Protein AF-A0A7K3TG33-F1 (afdb_monomer_lite)

Organism: NCBI:txid1798157

Secondary structure (DSSP, 8-state):
-----PPP---TTS-SHHHHT-HHHHHHHHHHHHHHHHHGGGTTS--HHHHHHHHHHHHHHHHHHHS----EEEE-TT-HHHHHHHHHHHHHSPTT----SS---TTSPEEEE---HHHHHHHHHHHT-----GGGTTHHHHHHHHHHHHHHHHHHHHHHHHHTT--HHHHHHHHH-TTHHHHHHHHHH-----

Foldseek 3Di:
DDDDDDDDDDPPPVDDVVVLLFLQNLLVVQLVLLLCQLQPPCSVQFDPLQSLLSSLLSLQQLLLLLPQALEEEEEDPLASSLVSSQVLSQLLHPPPHDRDRDDDDVPHQYHYRDGDPSNSVSSVVVVVDPDDDPSVVCSVVSSVSSNVSCVVCNVQLVVQCVVVVHDSSCSSLVSSDDCSNVSSVCSVPPPPDD

Radius of gyration: 19.29 Å; chains: 1; bounding box: 36×46×74 Å

Structure (mmCIF, N/CA/C/O backbone):
data_AF-A0A7K3TG33-F1
#
_entry.id   AF-A0A7K3TG33-F1
#
loop_
_atom_site.group_PDB
_atom_site.id
_atom_site.type_symbol
_atom_site.label_atom_id
_atom_site.label_alt_id
_atom_site.label_comp_id
_atom_site.label_asym_id
_atom_site.label_entity_id
_atom_site.label_seq_id
_atom_site.pdbx_PDB_ins_code
_atom_site.Cartn_x
_atom_site.Cartn_y
_atom_site.Cartn_z
_atom_site.occupancy
_atom_site.B_iso_or_equiv
_atom_site.auth_seq_id
_atom_site.auth_comp_id
_atom_site.auth_asym_id
_atom_site.auth_atom_id
_atom_site.pdbx_PDB_model_num
ATOM 1 N N . MET A 1 1 ? -21.632 -27.215 -51.749 1.00 40.38 1 MET A N 1
ATOM 2 C CA . MET A 1 1 ? -20.270 -27.478 -51.242 1.00 40.38 1 MET A CA 1
ATOM 3 C C . MET A 1 1 ? -19.817 -26.236 -50.497 1.00 40.38 1 MET A C 1
ATOM 5 O O . MET A 1 1 ? -19.367 -25.287 -51.120 1.00 40.38 1 MET A O 1
ATOM 9 N N . THR A 1 2 ? -20.065 -26.186 -49.193 1.00 39.91 2 THR A N 1
ATOM 10 C CA . THR A 1 2 ? -19.795 -25.016 -48.347 1.00 39.91 2 THR A CA 1
ATOM 11 C C . THR A 1 2 ? -18.621 -25.367 -47.444 1.00 39.91 2 THR A C 1
ATOM 13 O O . THR A 1 2 ? -18.758 -26.189 -46.544 1.00 39.91 2 THR A O 1
ATOM 16 N N . ASN A 1 3 ? -17.456 -24.791 -47.742 1.00 36.97 3 ASN A N 1
ATOM 17 C CA . ASN A 1 3 ? -16.253 -24.898 -46.921 1.00 36.97 3 ASN A CA 1
ATOM 18 C C . ASN A 1 3 ? -16.489 -24.158 -45.599 1.00 36.97 3 ASN A C 1
ATOM 20 O O . ASN A 1 3 ? -16.622 -22.935 -45.586 1.00 36.97 3 ASN A O 1
ATOM 24 N N . THR A 1 4 ? -16.550 -24.898 -44.495 1.00 42.06 4 THR A N 1
ATOM 25 C CA . THR A 1 4 ? -16.578 -24.340 -43.142 1.00 42.06 4 THR A CA 1
ATOM 26 C C . THR A 1 4 ? -15.142 -24.084 -42.699 1.00 42.06 4 THR A C 1
ATOM 28 O O . THR A 1 4 ? -14.433 -24.993 -42.276 1.00 42.06 4 THR A O 1
ATOM 31 N N . THR A 1 5 ? -14.688 -22.842 -42.830 1.00 50.84 5 THR A N 1
ATOM 32 C CA . THR A 1 5 ? -13.415 -22.384 -42.269 1.00 50.84 5 THR A CA 1
ATOM 33 C C . THR A 1 5 ? -13.556 -22.318 -40.746 1.00 50.84 5 THR A C 1
ATOM 35 O O . THR A 1 5 ? -14.307 -21.492 -40.229 1.00 50.84 5 THR A O 1
ATOM 38 N N . LEU A 1 6 ? -12.868 -23.205 -40.019 1.00 50.62 6 LEU A N 1
ATOM 39 C CA . LEU A 1 6 ? -12.714 -23.089 -38.565 1.00 50.62 6 LEU A CA 1
ATOM 40 C C . LEU A 1 6 ? -11.972 -21.778 -38.231 1.00 50.62 6 LEU A C 1
ATOM 42 O O . LEU A 1 6 ? -10.980 -21.470 -38.898 1.00 50.62 6 LEU A O 1
ATOM 46 N N . PRO A 1 7 ? -12.384 -21.020 -37.198 1.00 44.97 7 PRO A N 1
ATOM 47 C CA . PRO A 1 7 ? -11.587 -19.907 -36.705 1.00 44.97 7 PRO A CA 1
ATOM 48 C C . PRO A 1 7 ? -10.302 -20.424 -36.029 1.00 44.97 7 PRO A C 1
ATOM 50 O O . PRO A 1 7 ? -10.318 -21.491 -35.409 1.00 44.97 7 PRO A O 1
ATOM 53 N N . PRO A 1 8 ? -9.181 -19.689 -36.140 1.00 46.97 8 PRO A N 1
ATOM 54 C CA . PRO A 1 8 ? -7.899 -20.122 -35.607 1.00 46.97 8 PRO A CA 1
ATOM 55 C C . PRO A 1 8 ? -7.895 -20.121 -34.075 1.00 46.97 8 PRO A C 1
ATOM 57 O O . PRO A 1 8 ? -8.433 -19.220 -33.429 1.00 46.97 8 PRO A O 1
ATOM 60 N N . ASN A 1 9 ? -7.247 -21.153 -33.530 1.00 45.88 9 ASN A N 1
ATOM 61 C CA . ASN A 1 9 ? -6.981 -21.389 -32.116 1.00 45.88 9 ASN A CA 1
ATOM 62 C C . ASN A 1 9 ? -6.626 -20.105 -31.353 1.00 45.88 9 ASN A C 1
ATOM 64 O O . ASN A 1 9 ? -5.631 -19.436 -31.638 1.00 45.88 9 ASN A O 1
ATOM 68 N N . ARG A 1 10 ? -7.433 -19.805 -30.334 1.00 43.00 10 ARG A N 1
ATOM 69 C CA . ARG A 1 10 ? -7.122 -18.821 -29.298 1.00 43.00 10 ARG A CA 1
ATOM 70 C C . ARG A 1 10 ? -5.971 -19.391 -28.453 1.00 43.00 10 ARG A C 1
ATOM 72 O O . ARG A 1 10 ? -6.059 -20.554 -28.065 1.00 43.00 10 ARG A O 1
ATOM 79 N N . PRO A 1 11 ? -4.901 -18.636 -28.155 1.00 44.50 11 PRO A N 1
ATOM 80 C CA . PRO A 1 11 ? -3.846 -19.124 -27.275 1.00 44.50 11 PRO A CA 1
ATOM 81 C C . PRO A 1 11 ? -4.367 -19.172 -25.830 1.00 44.50 11 PRO A C 1
ATOM 83 O O . PRO A 1 11 ? -4.317 -18.190 -25.091 1.00 44.50 11 PRO A O 1
ATOM 86 N N . GLU A 1 12 ? -4.905 -20.322 -25.431 1.00 43.91 12 GLU A N 1
ATOM 87 C CA . GLU A 1 12 ? -5.214 -20.668 -24.043 1.00 43.91 12 GLU A CA 1
ATOM 88 C C . GLU A 1 12 ? -3.905 -21.060 -23.344 1.00 43.91 12 GLU A C 1
ATOM 90 O O . GLU A 1 12 ? -3.471 -22.207 -23.390 1.00 43.91 12 GLU A O 1
ATOM 95 N N . GLY A 1 13 ? -3.207 -20.075 -22.774 1.00 40.38 13 GLY A N 1
ATOM 96 C CA . GLY A 1 13 ? -1.929 -20.327 -22.095 1.00 40.38 13 GLY A CA 1
ATOM 97 C C . GLY A 1 13 ? -1.251 -19.120 -21.445 1.00 40.38 13 GLY A C 1
ATOM 98 O O . GLY A 1 13 ? -0.409 -19.306 -20.576 1.00 40.38 13 GLY A O 1
ATOM 99 N N . ALA A 1 14 ? -1.659 -17.882 -21.756 1.00 47.28 14 ALA A N 1
ATOM 100 C CA . ALA A 1 14 ? -1.265 -16.681 -20.992 1.00 47.28 14 ALA A CA 1
ATOM 101 C C . ALA A 1 14 ? -2.047 -16.556 -19.655 1.00 47.28 14 ALA A C 1
ATOM 103 O O . ALA A 1 14 ? -2.415 -15.477 -19.197 1.00 47.28 14 ALA A O 1
ATOM 104 N N . SER A 1 15 ? -2.424 -17.697 -19.080 1.00 57.06 15 SER A N 1
ATOM 105 C CA . SER A 1 15 ? -3.619 -17.893 -18.264 1.00 57.06 15 SER A CA 1
ATOM 106 C C . SER A 1 15 ? -3.284 -18.031 -16.777 1.00 57.06 15 SER A C 1
ATOM 108 O O . SER A 1 15 ? -2.501 -18.890 -16.384 1.00 57.06 15 SER A O 1
ATOM 110 N N . THR A 1 16 ? -3.923 -17.226 -15.926 1.00 49.00 16 THR A N 1
ATOM 111 C CA . THR A 1 16 ? -3.879 -17.224 -14.440 1.00 49.00 16 THR A CA 1
ATOM 112 C C . THR A 1 16 ? -2.562 -16.836 -13.755 1.00 49.00 16 THR A C 1
ATOM 114 O O . THR A 1 16 ? -2.605 -16.014 -12.840 1.00 49.00 16 THR A O 1
ATOM 117 N N . LEU A 1 17 ? -1.402 -17.337 -14.190 1.00 51.09 17 LEU A N 1
ATOM 118 C CA . LEU A 1 17 ? -0.103 -17.022 -13.569 1.00 51.09 17 LEU A CA 1
ATOM 119 C C . LEU A 1 17 ? 0.333 -15.564 -13.800 1.00 51.09 17 LEU A C 1
ATOM 121 O O . LEU A 1 17 ? 0.780 -14.912 -12.855 1.00 51.09 17 LEU A O 1
ATOM 125 N N . ASP A 1 18 ? 0.106 -15.026 -15.002 1.00 62.09 18 ASP A N 1
ATOM 126 C CA . ASP A 1 18 ? 0.369 -13.611 -15.316 1.00 62.09 18 ASP A CA 1
ATOM 127 C C . ASP A 1 18 ? -0.569 -12.666 -14.556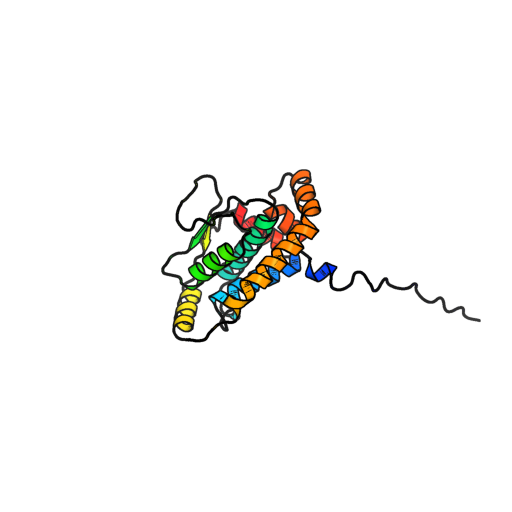 1.00 62.09 18 ASP A C 1
ATOM 129 O O . ASP A 1 18 ? -0.149 -11.625 -14.052 1.00 62.09 18 ASP A O 1
ATOM 133 N N . TYR A 1 19 ? -1.840 -13.051 -14.386 1.00 68.62 19 TYR A N 1
ATOM 134 C CA . TYR A 1 19 ? -2.803 -12.253 -13.624 1.00 68.62 19 TYR A CA 1
ATOM 135 C C . TYR A 1 19 ? -2.455 -12.212 -12.136 1.00 68.62 19 TYR A C 1
ATOM 137 O O . TYR A 1 19 ? -2.509 -11.159 -11.499 1.00 68.62 19 TYR A O 1
ATOM 145 N N . ALA A 1 20 ? -2.063 -13.355 -11.580 1.00 74.06 20 ALA A N 1
ATOM 146 C CA . ALA A 1 20 ? -1.777 -13.472 -10.164 1.00 74.06 20 ALA A CA 1
ATOM 147 C C . ALA A 1 20 ? -0.497 -12.708 -9.755 1.00 74.06 20 ALA A C 1
ATOM 149 O O . ALA A 1 20 ? -0.325 -12.432 -8.566 1.00 74.06 20 ALA A O 1
ATOM 150 N N . ASN A 1 21 ? 0.390 -12.386 -10.704 1.00 83.38 21 ASN A N 1
ATOM 151 C CA . ASN A 1 21 ? 1.563 -11.520 -10.520 1.00 83.38 21 ASN A CA 1
ATOM 152 C C . ASN A 1 21 ? 1.347 -10.107 -11.091 1.00 83.38 21 ASN A C 1
ATOM 154 O O . ASN A 1 21 ? 2.297 -9.331 -11.214 1.00 83.38 21 ASN A O 1
ATOM 158 N N . SER A 1 22 ? 0.115 -9.764 -11.476 1.00 90.81 22 SER A N 1
ATOM 159 C CA . SER A 1 22 ? -0.183 -8.415 -11.938 1.00 90.81 22 SER A CA 1
ATOM 160 C C . SER A 1 22 ? -0.142 -7.438 -10.754 1.00 90.81 22 SER A C 1
ATOM 162 O O . SER A 1 22 ? -0.702 -7.739 -9.689 1.00 90.81 22 SER A O 1
ATOM 164 N N . PRO A 1 23 ? 0.448 -6.238 -10.923 1.00 93.06 23 PRO A N 1
ATOM 165 C CA . PRO A 1 23 ? 0.437 -5.215 -9.881 1.00 93.06 23 PRO A CA 1
ATOM 166 C C . PRO A 1 23 ? -0.985 -4.889 -9.404 1.00 93.06 23 PRO A C 1
ATOM 168 O O . PRO A 1 23 ? -1.212 -4.742 -8.209 1.00 93.06 23 PRO A O 1
ATOM 171 N N . ALA A 1 24 ? -1.961 -4.854 -10.319 1.00 93.12 24 ALA A N 1
ATOM 172 C CA . ALA A 1 24 ? -3.364 -4.592 -10.005 1.00 93.12 24 ALA A CA 1
ATOM 173 C C . ALA A 1 24 ? -3.939 -5.583 -8.982 1.00 93.12 24 ALA A C 1
ATOM 175 O O . ALA A 1 24 ? -4.508 -5.167 -7.973 1.00 93.12 24 ALA A O 1
ATOM 176 N N . TYR A 1 25 ? -3.762 -6.885 -9.225 1.00 93.19 25 TYR A N 1
ATOM 177 C CA . TYR A 1 25 ? -4.261 -7.932 -8.339 1.00 93.19 25 TYR A CA 1
ATOM 178 C C . TYR A 1 25 ? -3.592 -7.872 -6.965 1.00 93.19 25 TYR A C 1
ATOM 180 O O . TYR A 1 25 ? -4.274 -7.872 -5.938 1.00 93.19 25 TYR A O 1
ATOM 188 N N . VAL A 1 26 ? -2.259 -7.789 -6.939 1.00 94.25 26 VAL A N 1
ATOM 189 C CA . VAL A 1 26 ? -1.492 -7.818 -5.689 1.00 94.25 26 VAL A CA 1
ATOM 190 C C . VAL A 1 26 ? -1.793 -6.594 -4.831 1.00 94.25 26 VAL A C 1
ATOM 192 O O . VAL A 1 26 ? -2.045 -6.749 -3.641 1.00 94.25 26 VAL A O 1
ATOM 195 N N . LEU A 1 27 ? -1.873 -5.400 -5.423 1.00 94.94 27 LEU A N 1
ATOM 196 C CA . LEU A 1 27 ? -2.239 -4.181 -4.700 1.00 94.94 27 LEU A CA 1
ATOM 197 C C . LEU A 1 27 ? -3.648 -4.266 -4.093 1.00 94.94 27 LEU A C 1
ATOM 199 O O . LEU A 1 27 ? -3.850 -3.891 -2.936 1.00 94.94 27 LEU A O 1
ATOM 203 N N . SER A 1 28 ? -4.625 -4.794 -4.839 1.00 93.44 28 SER A N 1
ATOM 204 C CA . SER A 1 28 ? -5.991 -4.984 -4.336 1.00 93.44 28 SER A CA 1
ATOM 205 C C . SER A 1 28 ? -6.056 -6.016 -3.211 1.00 93.44 28 SER A C 1
ATOM 207 O O . SER A 1 28 ? -6.755 -5.797 -2.220 1.00 93.44 28 SER A O 1
ATOM 209 N N . MET A 1 29 ? -5.311 -7.117 -3.339 1.00 93.19 29 MET A N 1
ATOM 210 C CA . MET A 1 29 ? -5.192 -8.138 -2.299 1.00 93.19 29 MET A CA 1
ATOM 211 C C . MET A 1 29 ? -4.575 -7.553 -1.025 1.00 93.19 29 MET A C 1
ATOM 213 O O . MET A 1 29 ? -5.153 -7.699 0.050 1.00 93.19 29 MET A O 1
ATOM 217 N N . THR A 1 30 ? -3.470 -6.812 -1.142 1.00 93.31 30 THR A N 1
ATOM 218 C CA . THR A 1 30 ? -2.800 -6.178 -0.001 1.00 93.31 30 THR A CA 1
ATOM 219 C C . THR A 1 30 ? -3.689 -5.142 0.685 1.00 93.31 30 THR A C 1
ATOM 221 O O . THR A 1 30 ? -3.804 -5.158 1.908 1.00 93.31 30 THR A O 1
ATOM 224 N N . GLY A 1 31 ? -4.373 -4.275 -0.069 1.00 91.44 31 GLY A N 1
ATOM 225 C CA . GLY A 1 31 ? -5.289 -3.287 0.510 1.00 91.44 31 GLY A CA 1
ATOM 226 C C . GLY A 1 31 ? -6.445 -3.938 1.277 1.00 91.44 31 GLY A C 1
ATOM 227 O O . GLY A 1 31 ? -6.758 -3.526 2.393 1.00 91.44 31 GLY A O 1
ATOM 228 N N . ARG A 1 32 ? -7.041 -5.004 0.723 1.00 89.94 32 ARG A N 1
ATOM 229 C CA . ARG A 1 32 ? -8.099 -5.764 1.408 1.00 89.94 32 ARG A CA 1
ATOM 230 C C . ARG A 1 32 ? -7.577 -6.465 2.661 1.00 89.94 32 ARG A C 1
ATOM 232 O O . ARG A 1 32 ? -8.263 -6.430 3.676 1.00 89.94 32 ARG A O 1
ATOM 239 N N . TYR A 1 33 ? -6.383 -7.049 2.598 1.00 89.38 33 TYR A N 1
ATOM 240 C CA . TYR A 1 33 ? -5.734 -7.677 3.746 1.00 89.38 33 TYR A CA 1
ATOM 241 C C . TYR A 1 33 ? -5.538 -6.684 4.902 1.00 89.38 33 TYR A C 1
ATOM 243 O O . TYR A 1 33 ? -5.892 -6.999 6.034 1.00 89.38 33 TYR A O 1
ATOM 251 N N . LEU A 1 34 ? -5.059 -5.465 4.624 1.00 88.81 34 LEU A N 1
ATOM 252 C CA . LEU A 1 34 ? -4.891 -4.422 5.646 1.00 88.81 34 LEU A CA 1
ATOM 253 C C . LEU A 1 34 ? -6.224 -4.042 6.312 1.00 88.81 34 LEU A C 1
ATOM 255 O O . LEU A 1 34 ? -6.290 -3.942 7.536 1.00 88.81 34 LEU A O 1
ATOM 259 N N . LEU A 1 35 ? -7.290 -3.873 5.523 1.00 88.12 35 LEU A N 1
ATOM 260 C CA . LEU A 1 35 ? -8.623 -3.548 6.043 1.00 88.12 35 LEU A CA 1
ATOM 261 C C . LEU A 1 35 ? -9.231 -4.696 6.849 1.00 88.12 35 LEU A C 1
ATOM 263 O O . LEU A 1 35 ? -9.807 -4.467 7.905 1.00 88.12 35 LEU A O 1
ATOM 267 N N . GLU A 1 36 ? -9.107 -5.931 6.372 1.00 86.31 36 GLU A N 1
ATOM 268 C CA . GLU A 1 36 ? -9.612 -7.113 7.071 1.00 86.31 36 GLU A CA 1
ATOM 269 C C . GLU A 1 36 ? -8.858 -7.365 8.376 1.00 86.31 36 GLU A C 1
ATOM 271 O O . GLU A 1 36 ? -9.459 -7.750 9.372 1.00 86.31 36 GLU A O 1
ATOM 276 N N . ALA A 1 37 ? -7.560 -7.084 8.411 1.00 82.75 37 ALA A N 1
ATOM 277 C CA . ALA A 1 37 ? -6.780 -7.208 9.628 1.00 82.75 37 ALA A CA 1
ATOM 278 C C . ALA A 1 37 ? -7.117 -6.131 10.673 1.00 82.75 37 ALA A C 1
ATOM 280 O O . ALA A 1 37 ? -7.072 -6.420 11.866 1.00 82.75 37 ALA A O 1
ATOM 281 N N . ALA A 1 38 ? -7.445 -4.913 10.230 1.00 81.31 38 ALA A N 1
ATOM 282 C CA . ALA A 1 38 ? -7.771 -3.790 11.109 1.00 81.31 38 ALA A CA 1
ATOM 283 C C . ALA A 1 38 ? -9.242 -3.762 11.553 1.00 81.31 38 ALA A C 1
ATOM 285 O O . ALA A 1 38 ? -9.517 -3.412 12.695 1.00 81.31 38 ALA A O 1
ATOM 286 N N . TYR A 1 39 ? -10.175 -4.143 10.673 1.00 78.00 39 TYR A N 1
ATOM 287 C CA . TYR A 1 39 ? -11.621 -4.033 10.911 1.00 78.00 39 TYR A CA 1
ATOM 288 C C . TYR A 1 39 ? -12.364 -5.375 10.973 1.00 78.00 39 TYR A C 1
ATOM 290 O O . TYR A 1 39 ? -13.548 -5.420 11.319 1.00 78.00 39 TYR A O 1
ATOM 298 N N . GLY A 1 40 ? -11.701 -6.482 10.629 1.00 77.94 40 GLY A N 1
ATOM 299 C CA . GLY A 1 40 ? -12.279 -7.823 10.670 1.00 77.94 40 GLY A CA 1
ATOM 300 C C . GLY A 1 40 ? -13.598 -7.927 9.886 1.00 77.94 40 GLY A C 1
ATOM 301 O O . GLY A 1 40 ? -13.663 -7.508 8.722 1.00 77.94 40 GLY A O 1
ATOM 302 N N . PRO A 1 41 ? -14.672 -8.464 10.498 1.00 72.69 41 PRO A N 1
ATOM 303 C CA . PRO A 1 41 ? -15.964 -8.632 9.832 1.00 72.69 41 PRO A CA 1
ATOM 304 C C . PRO A 1 41 ? -16.640 -7.296 9.482 1.00 72.69 41 PRO A C 1
ATOM 306 O O . PRO A 1 41 ? -17.493 -7.257 8.596 1.00 72.69 41 PRO A O 1
ATOM 309 N N . TYR A 1 42 ? -16.235 -6.191 10.114 1.00 72.19 42 TYR A N 1
ATOM 310 C CA . TYR A 1 42 ? -16.818 -4.865 9.903 1.00 72.19 42 TYR A CA 1
ATOM 311 C C . TYR A 1 42 ? -16.157 -4.075 8.770 1.00 72.19 42 TYR A C 1
ATOM 313 O O . TYR A 1 42 ? -16.484 -2.910 8.559 1.00 72.19 42 TYR A O 1
ATOM 321 N N . ARG A 1 43 ? -15.276 -4.699 7.978 1.00 74.81 43 ARG A N 1
ATOM 322 C CA . ARG A 1 43 ? -14.589 -4.046 6.849 1.00 74.81 43 ARG A CA 1
ATOM 323 C C . ARG A 1 43 ? -15.513 -3.396 5.811 1.00 74.81 43 ARG A C 1
ATOM 325 O O . ARG A 1 43 ? -15.038 -2.606 5.015 1.00 74.81 43 ARG A O 1
ATOM 332 N N . LEU A 1 44 ? -16.797 -3.763 5.756 1.00 76.44 44 LEU A N 1
ATOM 333 C CA . LEU A 1 44 ? -17.777 -3.173 4.829 1.00 76.44 44 LEU A CA 1
ATOM 334 C C . LEU A 1 44 ? -18.392 -1.866 5.350 1.00 76.44 44 LEU A C 1
ATOM 336 O O . LEU A 1 44 ? -19.069 -1.175 4.596 1.00 76.44 44 LEU A O 1
ATOM 340 N N . ALA A 1 45 ? -18.185 -1.547 6.629 1.00 76.00 45 ALA A N 1
ATOM 341 C CA . ALA A 1 45 ? -18.682 -0.333 7.269 1.00 76.00 45 ALA A CA 1
ATOM 342 C C . ALA A 1 45 ? -17.638 0.796 7.300 1.00 76.00 45 ALA A C 1
ATOM 344 O O . ALA A 1 45 ? -17.934 1.878 7.803 1.00 76.00 45 ALA A O 1
ATOM 345 N N . VAL A 1 46 ? -16.431 0.547 6.780 1.00 81.38 46 VAL A N 1
ATOM 346 C CA . VAL A 1 46 ? -15.336 1.521 6.797 1.00 81.38 46 VAL A CA 1
ATOM 347 C C . VAL A 1 46 ? -15.599 2.664 5.826 1.00 81.38 46 VAL A C 1
ATOM 349 O O . VAL A 1 46 ? -16.171 2.487 4.747 1.00 81.38 46 VAL A O 1
ATOM 352 N N . SER A 1 47 ? -15.155 3.858 6.198 1.00 83.38 47 SER A N 1
ATOM 353 C CA . SER A 1 47 ? -15.238 5.023 5.330 1.00 83.38 47 SER A CA 1
ATOM 354 C C . SER A 1 47 ? -14.333 4.888 4.098 1.00 83.38 47 SER A C 1
ATOM 356 O O . SER A 1 47 ? -13.273 4.255 4.123 1.00 83.38 47 SER A O 1
ATOM 358 N N . ARG A 1 48 ? -14.694 5.587 3.011 1.00 83.81 48 ARG A N 1
ATOM 359 C CA . ARG A 1 48 ? -13.824 5.720 1.825 1.00 83.81 48 ARG A CA 1
ATOM 360 C C . ARG A 1 48 ? -12.440 6.274 2.162 1.00 83.81 48 ARG A C 1
ATOM 362 O O . ARG A 1 48 ? -11.483 5.974 1.457 1.00 83.81 48 ARG A O 1
ATOM 369 N N . HIS A 1 49 ? -12.335 7.083 3.215 1.00 82.31 49 HIS A N 1
ATOM 370 C CA . HIS A 1 49 ? -11.066 7.643 3.660 1.00 82.31 49 HIS A CA 1
ATOM 371 C C . HIS A 1 49 ? -10.100 6.543 4.129 1.00 82.31 49 HIS A C 1
ATOM 373 O O . HIS A 1 49 ? -8.939 6.502 3.715 1.00 82.31 49 HIS A O 1
ATOM 379 N N . ILE A 1 50 ? -10.597 5.596 4.924 1.00 82.88 50 ILE A N 1
ATOM 380 C CA . ILE A 1 50 ? -9.827 4.439 5.382 1.00 82.88 50 ILE A CA 1
ATOM 381 C C . ILE A 1 50 ? -9.514 3.477 4.232 1.00 82.88 50 ILE A C 1
ATOM 383 O O . ILE A 1 50 ? -8.390 2.978 4.146 1.00 82.88 50 ILE A O 1
ATOM 387 N N . GLU A 1 51 ? -10.450 3.265 3.301 1.00 87.62 51 GLU A N 1
ATOM 388 C CA . GLU A 1 51 ? -10.173 2.472 2.097 1.00 87.62 51 GLU A CA 1
ATOM 389 C C . GLU A 1 51 ? -9.033 3.070 1.267 1.00 87.62 51 GLU A C 1
ATOM 391 O O . GLU A 1 51 ? -8.110 2.355 0.869 1.00 87.62 51 GLU A O 1
ATOM 396 N N . ASP A 1 52 ? -9.069 4.382 1.022 1.00 87.12 52 ASP A N 1
ATOM 397 C CA . ASP A 1 52 ? -8.024 5.086 0.281 1.00 87.12 52 ASP A CA 1
ATOM 398 C C . ASP A 1 52 ? -6.686 5.039 1.029 1.00 87.12 52 ASP A C 1
ATOM 400 O O . ASP A 1 52 ? -5.642 4.846 0.405 1.00 87.12 52 ASP A O 1
ATOM 404 N N . THR A 1 53 ? -6.707 5.102 2.361 1.00 85.44 53 THR A N 1
ATOM 405 C CA . THR A 1 53 ? -5.504 4.969 3.193 1.00 85.44 53 THR A CA 1
ATOM 406 C C . THR A 1 53 ? -4.897 3.567 3.118 1.00 85.44 53 THR A C 1
ATOM 408 O O . THR A 1 53 ? -3.686 3.426 2.946 1.00 85.44 53 THR A O 1
ATOM 411 N N . ALA A 1 54 ? -5.715 2.513 3.164 1.00 89.38 54 ALA A N 1
ATOM 412 C CA . ALA A 1 54 ? -5.240 1.142 2.987 1.00 89.38 54 ALA A CA 1
ATOM 413 C C . ALA A 1 54 ? -4.688 0.901 1.571 1.00 89.38 54 ALA A C 1
ATOM 415 O O . ALA A 1 54 ? -3.673 0.223 1.404 1.00 89.38 54 ALA A O 1
ATOM 416 N N . ARG A 1 55 ? -5.308 1.494 0.541 1.00 92.25 55 ARG A N 1
ATOM 417 C CA . ARG A 1 55 ? -4.791 1.467 -0.838 1.00 92.25 55 ARG A CA 1
ATOM 418 C C . ARG A 1 55 ? -3.456 2.212 -0.949 1.00 92.25 55 ARG A C 1
ATOM 420 O O . ARG A 1 55 ? -2.530 1.698 -1.570 1.00 92.25 55 ARG A O 1
ATOM 427 N N . LEU A 1 56 ? -3.323 3.382 -0.324 1.00 89.69 56 LEU A N 1
ATOM 428 C CA . LEU A 1 56 ? -2.063 4.130 -0.256 1.00 89.69 56 LEU A CA 1
ATOM 429 C C . LEU A 1 56 ? -0.960 3.316 0.429 1.00 89.69 56 LEU A C 1
ATOM 431 O O . LEU A 1 56 ? 0.150 3.225 -0.093 1.00 89.69 56 LEU A O 1
ATOM 435 N N . ALA A 1 57 ? -1.272 2.677 1.557 1.00 89.44 57 ALA A N 1
ATOM 436 C CA . ALA A 1 57 ? -0.348 1.793 2.257 1.00 89.44 57 ALA A CA 1
ATOM 437 C C . ALA A 1 57 ? 0.089 0.614 1.372 1.00 89.44 57 ALA A C 1
ATOM 439 O O . ALA A 1 57 ? 1.285 0.375 1.223 1.00 89.44 57 ALA A O 1
ATOM 440 N N . ALA A 1 58 ? -0.854 -0.063 0.708 1.00 93.88 58 ALA A N 1
ATOM 441 C CA . ALA A 1 58 ? -0.557 -1.153 -0.222 1.00 93.88 58 ALA A CA 1
ATOM 442 C C . ALA A 1 58 ? 0.357 -0.711 -1.378 1.00 93.88 58 ALA A C 1
ATOM 444 O O . ALA A 1 58 ? 1.327 -1.401 -1.699 1.00 93.88 58 ALA A O 1
ATOM 445 N N . LEU A 1 59 ? 0.083 0.456 -1.971 1.00 93.06 59 LEU A N 1
ATOM 446 C CA . LEU A 1 59 ? 0.890 1.021 -3.052 1.00 93.06 59 LEU A CA 1
ATOM 447 C C . LEU A 1 59 ? 2.319 1.326 -2.596 1.00 93.06 59 LEU A C 1
ATOM 449 O O . LEU A 1 59 ? 3.272 0.967 -3.288 1.00 93.06 59 LEU A O 1
ATOM 453 N N . THR A 1 60 ? 2.476 1.938 -1.423 1.00 89.94 60 THR A N 1
ATOM 454 C CA . THR A 1 60 ? 3.793 2.266 -0.867 1.00 89.94 60 THR A CA 1
ATOM 455 C C . THR A 1 60 ? 4.590 1.028 -0.498 1.00 89.94 60 THR A C 1
ATOM 457 O O . THR A 1 60 ? 5.775 0.955 -0.819 1.00 89.94 60 THR A O 1
ATOM 460 N N . VAL A 1 61 ? 3.946 0.032 0.112 1.00 91.25 61 VAL A N 1
ATOM 461 C CA . VAL A 1 61 ? 4.585 -1.250 0.421 1.00 91.25 61 VAL A CA 1
ATOM 462 C C . VAL A 1 61 ? 5.088 -1.906 -0.861 1.00 91.25 61 VAL A C 1
ATOM 464 O O . VAL A 1 61 ? 6.266 -2.246 -0.947 1.00 91.25 61 VAL A O 1
ATOM 467 N N . TYR A 1 62 ? 4.234 -2.026 -1.882 1.00 93.94 62 TYR A N 1
ATOM 468 C CA . TYR A 1 62 ? 4.612 -2.620 -3.165 1.00 93.94 62 TYR A CA 1
ATOM 469 C C . TYR A 1 62 ? 5.775 -1.870 -3.821 1.00 93.94 62 TYR A C 1
ATOM 471 O O . TYR A 1 62 ? 6.762 -2.482 -4.231 1.00 93.94 62 TYR A O 1
ATOM 479 N N . ALA A 1 63 ? 5.687 -0.540 -3.898 1.00 90.56 63 ALA A N 1
ATOM 480 C CA . ALA A 1 63 ? 6.748 0.288 -4.457 1.00 90.56 63 ALA A CA 1
ATOM 481 C C . ALA A 1 63 ? 8.061 0.141 -3.670 1.00 90.56 63 ALA A C 1
ATOM 483 O O . ALA A 1 63 ? 9.121 0.112 -4.290 1.00 90.56 63 ALA A O 1
ATOM 484 N N . GLY A 1 64 ? 7.995 -0.045 -2.346 1.00 88.19 64 GLY A N 1
ATOM 485 C CA . GLY A 1 64 ? 9.135 -0.335 -1.472 1.00 88.19 64 GLY A CA 1
ATOM 486 C C . GLY A 1 64 ? 9.926 -1.583 -1.878 1.00 88.19 64 GLY A C 1
ATOM 487 O O . GLY A 1 64 ? 11.153 -1.573 -1.820 1.00 88.19 64 GLY A O 1
ATOM 488 N N . HIS A 1 65 ? 9.245 -2.635 -2.353 1.00 90.69 65 HIS A N 1
ATOM 489 C CA . HIS A 1 65 ? 9.889 -3.851 -2.885 1.00 90.69 65 HIS A CA 1
ATOM 490 C C . HIS A 1 65 ? 10.579 -3.631 -4.240 1.00 90.69 65 HIS A C 1
ATOM 492 O O . HIS A 1 65 ? 11.451 -4.408 -4.632 1.00 90.69 65 HIS A O 1
ATOM 498 N N . VAL A 1 66 ? 10.231 -2.561 -4.961 1.00 89.12 66 VAL A N 1
ATOM 499 C CA . VAL A 1 66 ? 10.924 -2.150 -6.189 1.00 89.12 66 VAL A CA 1
ATOM 500 C C . VAL A 1 66 ? 12.096 -1.228 -5.850 1.00 89.12 66 VAL A C 1
ATOM 502 O O . VAL A 1 66 ? 13.234 -1.490 -6.235 1.00 89.12 66 VAL A O 1
ATOM 505 N N . ALA A 1 67 ? 11.852 -0.161 -5.103 1.00 84.12 67 ALA A N 1
ATOM 506 C CA . ALA A 1 67 ? 12.875 0.781 -4.676 1.00 84.12 67 ALA A CA 1
ATOM 507 C C . ALA A 1 67 ? 12.501 1.367 -3.310 1.00 84.12 67 ALA A C 1
ATOM 509 O O . ALA A 1 67 ? 11.310 1.552 -3.054 1.00 84.12 67 ALA A O 1
ATOM 510 N N . PRO A 1 68 ? 13.472 1.718 -2.450 1.00 78.56 68 PRO A N 1
ATOM 511 C CA . PRO A 1 68 ? 13.185 2.408 -1.196 1.00 78.56 68 PRO A CA 1
ATOM 512 C C . PRO A 1 68 ? 12.308 3.647 -1.430 1.00 78.56 68 PRO A C 1
ATOM 514 O O . PRO A 1 68 ? 12.631 4.486 -2.270 1.00 78.56 68 PRO A O 1
ATOM 517 N N . GLN A 1 69 ? 11.189 3.746 -0.707 1.00 74.69 69 GLN A N 1
ATOM 518 C CA . GLN A 1 69 ? 10.263 4.876 -0.809 1.00 74.69 69 GLN A CA 1
ATOM 519 C C . GLN A 1 69 ? 10.390 5.768 0.433 1.00 74.69 69 GLN A C 1
ATOM 521 O O . GLN A 1 69 ? 10.222 5.267 1.546 1.00 74.69 69 GLN A O 1
ATOM 526 N N . PRO A 1 70 ? 10.643 7.079 0.283 1.00 66.12 70 PRO A N 1
ATOM 527 C CA . PRO A 1 70 ? 10.713 8.008 1.405 1.00 66.12 70 PRO A CA 1
ATOM 528 C C . PRO A 1 70 ? 9.303 8.462 1.821 1.00 66.12 70 PRO A C 1
ATOM 530 O O . PRO A 1 70 ? 8.960 9.630 1.685 1.00 66.12 70 PRO A O 1
ATOM 533 N N . VAL A 1 71 ? 8.455 7.541 2.286 1.00 68.38 71 VAL A N 1
ATOM 534 C CA . VAL A 1 71 ? 7.081 7.840 2.735 1.00 68.38 71 VAL A CA 1
ATOM 535 C C . VAL A 1 71 ? 6.946 7.514 4.217 1.00 68.38 71 VAL A C 1
ATOM 537 O O . VAL A 1 71 ? 7.321 6.427 4.658 1.00 68.38 71 VAL A O 1
ATOM 540 N N . THR A 1 72 ? 6.370 8.442 4.976 1.00 69.50 72 THR A N 1
ATOM 541 C CA . THR A 1 72 ? 6.134 8.279 6.415 1.00 69.50 72 THR A CA 1
ATOM 542 C C . THR A 1 72 ? 4.638 8.113 6.663 1.00 69.50 72 THR A C 1
ATOM 544 O O . THR A 1 72 ? 3.851 8.953 6.234 1.00 69.50 72 THR A O 1
ATOM 547 N N . PHE A 1 73 ? 4.235 7.060 7.375 1.00 70.12 73 PHE A N 1
ATOM 548 C CA . PHE A 1 73 ? 2.854 6.903 7.840 1.00 70.12 73 PHE A CA 1
ATOM 549 C C . PHE A 1 73 ? 2.775 7.255 9.318 1.00 70.12 73 PHE A C 1
ATOM 551 O O . PHE A 1 73 ? 3.571 6.762 10.117 1.00 70.12 73 PHE A O 1
ATOM 558 N N . THR A 1 74 ? 1.809 8.091 9.682 1.00 70.62 74 THR A N 1
ATOM 559 C CA . THR A 1 74 ? 1.557 8.463 11.074 1.00 70.62 74 THR A CA 1
ATOM 560 C C . THR A 1 74 ? 0.144 8.059 11.454 1.00 70.62 74 THR A C 1
ATOM 562 O O . THR A 1 74 ? -0.809 8.389 10.755 1.00 70.62 74 THR A O 1
ATOM 565 N N . ALA A 1 75 ? 0.010 7.337 12.562 1.00 71.19 75 ALA A N 1
ATOM 566 C CA . ALA A 1 75 ? -1.275 6.955 13.131 1.00 71.19 75 ALA A CA 1
ATOM 567 C C . ALA A 1 75 ? -1.411 7.564 14.523 1.00 71.19 75 ALA A C 1
ATOM 569 O O . ALA A 1 75 ? -0.442 7.601 15.288 1.00 71.19 75 ALA A O 1
ATOM 570 N N . TRP A 1 76 ? -2.607 8.043 14.857 1.00 71.81 76 TRP A N 1
ATOM 571 C CA . TRP A 1 76 ? -2.899 8.478 16.216 1.00 71.81 76 TRP A CA 1
ATOM 572 C C . TRP A 1 76 ? -3.092 7.256 17.114 1.00 71.81 76 TRP A C 1
ATOM 574 O O . TRP A 1 76 ? -3.847 6.352 16.777 1.00 71.81 76 TRP A O 1
ATOM 584 N N . THR A 1 77 ? -2.439 7.232 18.276 1.00 65.81 77 THR A N 1
ATOM 585 C CA . THR A 1 77 ? -2.504 6.098 19.215 1.00 65.81 77 THR A CA 1
ATOM 586 C C . THR A 1 77 ? -3.900 5.856 19.797 1.00 65.81 77 THR A C 1
ATOM 588 O O . THR A 1 77 ? -4.147 4.779 20.329 1.00 65.81 77 THR A O 1
ATOM 591 N N . GLY A 1 78 ? -4.806 6.836 19.692 1.00 65.56 78 GLY A N 1
ATOM 592 C CA . GLY A 1 78 ? -6.220 6.701 20.052 1.00 65.56 78 GLY A CA 1
ATOM 593 C C . GLY A 1 78 ? -7.081 5.980 19.008 1.00 65.56 78 GLY A C 1
ATOM 594 O O . GLY A 1 78 ? -8.261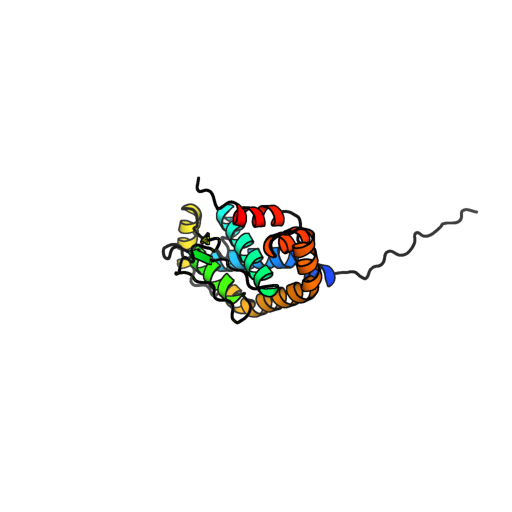 5.767 19.263 1.00 65.56 78 GLY A O 1
ATOM 595 N N . ASP A 1 79 ? -6.514 5.605 17.855 1.00 71.50 79 ASP A N 1
ATOM 596 C CA . ASP A 1 79 ? -7.190 4.860 16.789 1.00 71.50 79 ASP A CA 1
ATOM 597 C C . ASP A 1 79 ? -6.501 3.493 16.562 1.00 71.50 79 ASP A C 1
ATOM 599 O O . ASP A 1 79 ? -5.517 3.387 15.816 1.00 71.50 79 ASP A O 1
ATOM 603 N N . PRO A 1 80 ? -7.006 2.418 17.197 1.00 71.06 80 PRO A N 1
ATOM 604 C CA . PRO A 1 80 ? -6.423 1.079 17.100 1.00 71.06 80 PRO A CA 1
ATOM 605 C C . PRO A 1 80 ? -6.369 0.525 15.670 1.00 71.06 80 PRO A C 1
ATOM 607 O O . PRO A 1 80 ? -5.430 -0.196 15.312 1.00 71.06 80 PRO A O 1
ATOM 610 N N . ALA A 1 81 ? -7.346 0.870 14.829 1.00 74.75 81 ALA A N 1
ATOM 611 C CA . ALA A 1 81 ? -7.386 0.422 13.443 1.00 74.75 81 ALA A CA 1
ATOM 612 C C . ALA A 1 81 ? -6.301 1.117 12.610 1.00 74.75 81 ALA A C 1
ATOM 614 O O . ALA A 1 81 ? -5.564 0.444 11.881 1.00 74.75 81 ALA A O 1
ATOM 615 N N . ALA A 1 82 ? -6.122 2.430 12.779 1.00 75.69 82 ALA A N 1
ATOM 616 C CA . ALA A 1 82 ? -5.031 3.166 12.144 1.00 75.69 82 ALA A CA 1
ATOM 617 C C . ALA A 1 82 ? -3.647 2.635 12.555 1.00 75.69 82 ALA A C 1
ATOM 619 O O . ALA A 1 82 ? -2.760 2.448 11.708 1.00 75.69 82 ALA A O 1
ATOM 620 N N . CYS A 1 83 ? -3.463 2.334 13.845 1.00 75.44 83 CYS A N 1
ATOM 621 C CA . CYS A 1 83 ? -2.247 1.695 14.345 1.00 75.44 83 CYS A CA 1
ATOM 622 C C . CYS A 1 83 ? -2.030 0.311 13.716 1.00 75.44 83 CYS A C 1
ATOM 624 O O . CYS A 1 83 ? -0.911 -0.003 13.307 1.00 75.44 83 CYS A O 1
ATOM 626 N N . THR A 1 84 ? -3.088 -0.491 13.577 1.00 80.12 84 THR A N 1
ATOM 627 C CA . THR A 1 84 ? -3.018 -1.834 12.981 1.00 80.12 84 THR A CA 1
ATOM 628 C C . THR A 1 84 ? -2.625 -1.786 11.505 1.00 80.12 84 THR A C 1
ATOM 630 O O . THR A 1 84 ? -1.714 -2.508 11.097 1.00 80.12 84 THR A O 1
ATOM 633 N N . ILE A 1 85 ? -3.238 -0.900 10.712 1.00 83.50 85 ILE A N 1
ATOM 634 C CA . ILE A 1 85 ? -2.880 -0.702 9.296 1.00 83.50 85 ILE A CA 1
ATOM 635 C C . ILE A 1 85 ? -1.406 -0.311 9.171 1.00 83.50 85 ILE A C 1
ATOM 637 O O . ILE A 1 85 ? -0.679 -0.888 8.364 1.00 83.50 85 ILE A O 1
ATOM 641 N N . THR A 1 86 ? -0.949 0.636 9.995 1.00 81.00 86 THR A N 1
ATOM 642 C CA . THR A 1 86 ? 0.434 1.131 9.956 1.00 81.00 86 THR A CA 1
ATOM 643 C C . THR A 1 86 ? 1.436 0.044 10.352 1.00 81.00 86 THR A C 1
ATOM 645 O O . THR A 1 86 ? 2.445 -0.144 9.672 1.00 81.00 86 THR A O 1
ATOM 648 N N . ALA A 1 87 ? 1.147 -0.716 11.412 1.00 80.88 87 ALA A N 1
ATOM 649 C CA . ALA A 1 87 ? 2.000 -1.807 11.876 1.00 80.88 87 ALA A CA 1
ATOM 650 C C . ALA A 1 87 ? 2.100 -2.946 10.847 1.00 80.88 87 ALA A C 1
ATOM 652 O O . ALA A 1 87 ? 3.186 -3.473 10.605 1.00 80.88 87 ALA A O 1
ATOM 653 N N . LEU A 1 88 ? 0.989 -3.306 10.198 1.00 84.12 88 LEU A N 1
ATOM 654 C CA . LEU A 1 88 ?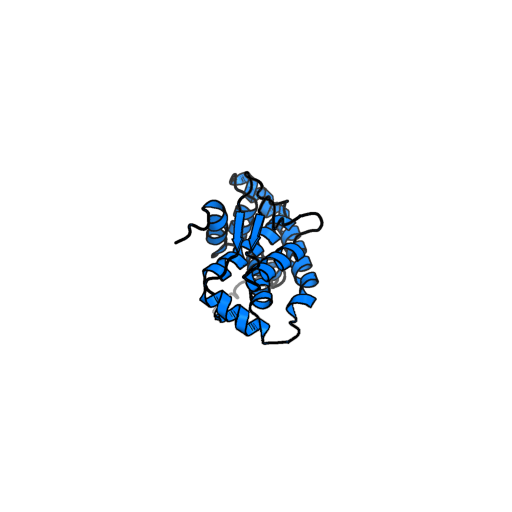 0.984 -4.337 9.160 1.00 84.12 88 LEU A CA 1
ATOM 655 C C . LEU A 1 88 ? 1.664 -3.868 7.878 1.00 84.12 88 LEU A C 1
ATOM 657 O O . LEU A 1 88 ? 2.428 -4.630 7.294 1.00 84.12 88 LEU A O 1
ATOM 661 N N . ALA A 1 89 ? 1.455 -2.619 7.461 1.00 86.31 89 ALA A N 1
ATOM 662 C CA . ALA A 1 89 ? 2.192 -2.046 6.339 1.00 86.31 89 ALA A CA 1
ATOM 663 C C . ALA A 1 89 ? 3.709 -2.107 6.590 1.00 86.31 89 ALA A C 1
ATOM 665 O O . ALA A 1 89 ? 4.454 -2.541 5.712 1.00 86.31 89 ALA A O 1
ATOM 666 N N . ALA A 1 90 ? 4.153 -1.789 7.812 1.00 82.88 90 ALA A N 1
ATOM 667 C CA . ALA A 1 90 ? 5.554 -1.912 8.203 1.00 82.88 90 ALA A CA 1
ATOM 668 C C . ALA A 1 90 ? 6.062 -3.364 8.140 1.00 82.88 90 ALA A C 1
ATOM 670 O O . ALA A 1 90 ? 7.169 -3.607 7.666 1.00 82.88 90 ALA A O 1
ATOM 671 N N . LEU A 1 91 ? 5.249 -4.339 8.557 1.00 84.38 91 LEU A N 1
ATOM 672 C CA . LEU A 1 91 ? 5.597 -5.764 8.499 1.00 84.38 91 LEU A CA 1
ATOM 673 C C . LEU A 1 91 ? 5.720 -6.299 7.059 1.00 84.38 91 LEU A C 1
ATOM 675 O O . LEU A 1 91 ? 6.500 -7.219 6.798 1.00 84.38 91 LEU A O 1
ATOM 679 N N . LEU A 1 92 ? 4.940 -5.742 6.130 1.00 89.19 92 LEU A N 1
ATOM 680 C CA . LEU A 1 92 ? 4.923 -6.152 4.725 1.00 89.19 92 LEU A CA 1
ATOM 681 C C . LEU A 1 92 ? 6.035 -5.513 3.883 1.00 89.19 92 LEU A C 1
ATOM 683 O O . LEU A 1 92 ? 6.253 -5.950 2.751 1.00 89.19 92 LEU A O 1
ATOM 687 N N . LEU A 1 93 ? 6.742 -4.504 4.394 1.00 85.25 93 LEU A N 1
ATOM 688 C CA . LEU A 1 93 ? 7.883 -3.908 3.702 1.00 85.25 93 LEU A CA 1
ATOM 689 C C . LEU A 1 93 ? 9.057 -4.894 3.558 1.00 85.25 93 LEU A C 1
ATOM 691 O O . LEU A 1 93 ? 9.185 -5.848 4.336 1.00 85.25 93 LEU A O 1
ATOM 695 N N . PRO A 1 94 ? 9.937 -4.693 2.560 1.00 78.81 94 PRO A N 1
ATOM 696 C CA . PRO A 1 94 ? 11.169 -5.462 2.475 1.00 78.81 94 PRO A CA 1
ATOM 697 C C . PRO A 1 94 ? 12.067 -5.170 3.684 1.00 78.81 94 PRO A C 1
ATOM 699 O O . PRO A 1 94 ? 12.088 -4.065 4.230 1.00 78.81 94 PRO A O 1
ATOM 702 N N . THR A 1 95 ? 12.839 -6.175 4.095 1.00 64.25 95 THR A N 1
ATOM 703 C CA . THR A 1 95 ? 13.820 -6.058 5.182 1.00 64.25 95 THR A CA 1
ATOM 704 C C . THR A 1 95 ? 14.760 -4.874 4.959 1.00 64.25 95 THR A C 1
ATOM 706 O O . THR A 1 95 ? 15.331 -4.734 3.880 1.00 64.25 95 THR A O 1
ATOM 709 N N . GLY A 1 96 ? 14.939 -4.047 5.992 1.00 50.28 96 GLY A N 1
ATOM 710 C CA . GLY A 1 96 ? 15.810 -2.867 5.953 1.00 50.28 96 GLY A CA 1
ATOM 711 C C . GLY A 1 96 ? 15.105 -1.548 5.614 1.00 50.28 96 GLY A C 1
ATOM 712 O O . GLY A 1 96 ? 15.743 -0.502 5.691 1.00 50.28 96 GLY A O 1
ATOM 713 N N . VAL A 1 97 ? 13.805 -1.561 5.295 1.00 57.50 97 VAL A N 1
ATOM 714 C CA . VAL A 1 97 ? 13.000 -0.335 5.169 1.00 57.50 97 VAL A CA 1
ATOM 715 C C . VAL A 1 97 ? 12.287 -0.059 6.491 1.00 57.50 97 VAL A C 1
ATOM 717 O O . VAL A 1 97 ? 11.536 -0.895 6.988 1.00 57.50 97 VAL A O 1
ATOM 720 N N . ILE A 1 98 ? 12.529 1.119 7.068 1.00 52.62 98 ILE A N 1
ATOM 721 C CA . ILE A 1 98 ? 11.920 1.544 8.332 1.00 52.62 98 ILE A CA 1
ATOM 722 C C . ILE A 1 98 ? 10.733 2.454 8.021 1.00 52.62 98 ILE A C 1
ATOM 724 O O . ILE A 1 98 ? 10.906 3.543 7.477 1.00 52.62 98 ILE A O 1
ATOM 728 N N . MET A 1 99 ? 9.531 2.040 8.421 1.00 53.09 99 MET A N 1
ATOM 729 C CA . MET A 1 99 ? 8.409 2.965 8.587 1.00 53.09 99 MET A CA 1
ATOM 730 C C . MET A 1 99 ? 8.552 3.657 9.939 1.00 53.09 99 MET A C 1
ATOM 732 O O . MET A 1 99 ? 8.420 3.029 10.987 1.00 53.09 99 MET A O 1
ATOM 736 N N . SER A 1 100 ? 8.862 4.952 9.921 1.00 47.38 100 SER A N 1
ATOM 737 C CA . SER A 1 100 ? 8.905 5.755 11.141 1.00 47.38 100 SER A CA 1
ATOM 738 C C . SER A 1 100 ? 7.496 6.219 11.493 1.00 47.38 100 SER A C 1
ATOM 740 O O . SER A 1 100 ? 6.884 6.955 10.729 1.00 47.38 100 SER A O 1
ATOM 742 N N . ALA A 1 101 ? 6.990 5.816 12.657 1.00 44.16 101 ALA A N 1
ATOM 743 C CA . ALA A 1 101 ? 5.720 6.315 13.186 1.00 44.16 101 ALA A CA 1
ATOM 744 C C . ALA A 1 101 ? 5.865 7.665 13.923 1.00 44.16 101 ALA A C 1
ATOM 746 O O . ALA A 1 101 ? 4.863 8.252 14.320 1.00 44.16 101 ALA A O 1
ATOM 747 N N . SER A 1 102 ? 7.097 8.153 14.141 1.00 42.34 102 SER A N 1
ATOM 748 C CA . SER A 1 102 ? 7.369 9.192 15.149 1.00 42.34 102 SER A CA 1
ATOM 749 C C . SER A 1 102 ? 8.307 10.322 14.716 1.00 42.34 102 SER A C 1
ATOM 751 O O . SER A 1 102 ? 8.363 11.329 15.419 1.00 42.34 102 SER A O 1
ATOM 753 N N . ALA A 1 103 ? 9.043 10.216 13.609 1.00 39.94 103 ALA A N 1
ATOM 754 C CA . ALA A 1 103 ? 9.981 11.271 13.219 1.00 39.94 103 ALA A CA 1
ATOM 755 C C . ALA A 1 103 ? 9.597 11.864 11.864 1.00 39.94 103 ALA A C 1
ATOM 757 O O . ALA A 1 103 ? 9.800 11.257 10.812 1.00 39.94 103 ALA A O 1
ATOM 758 N N . PHE A 1 104 ? 9.027 13.066 11.924 1.00 47.09 104 PHE A N 1
ATOM 759 C CA . PHE A 1 104 ? 8.842 13.959 10.789 1.00 47.09 104 PHE A CA 1
ATOM 760 C C . PHE A 1 104 ? 10.205 14.170 10.114 1.00 47.09 104 PHE A C 1
ATOM 762 O O . PHE A 1 104 ? 11.098 14.772 10.706 1.00 47.09 104 PHE A O 1
ATOM 769 N N . HIS A 1 105 ? 10.377 13.679 8.888 1.00 44.91 105 HIS A N 1
ATOM 770 C CA . HIS A 1 105 ? 11.449 14.164 8.027 1.00 44.91 105 HIS A CA 1
ATOM 771 C C . HIS A 1 105 ? 10.814 15.207 7.101 1.00 44.91 105 HIS A C 1
ATOM 773 O O . HIS A 1 105 ? 9.910 14.845 6.347 1.00 44.91 105 HIS A O 1
ATOM 779 N N . PRO A 1 106 ? 11.219 16.489 7.149 1.00 48.75 106 PRO A N 1
ATOM 780 C CA . PRO A 1 106 ? 10.516 17.579 6.460 1.00 48.75 106 PRO A CA 1
ATOM 781 C C . PRO A 1 106 ? 10.495 17.450 4.926 1.00 48.75 106 PRO A C 1
ATOM 783 O O . PRO A 1 106 ? 9.744 18.155 4.263 1.00 48.75 106 PRO A O 1
ATOM 786 N N . SER A 1 107 ? 11.294 16.543 4.359 1.00 54.84 107 SER A N 1
ATOM 787 C CA . SER A 1 107 ? 11.365 16.254 2.924 1.00 54.84 107 SER A CA 1
ATOM 788 C C . SER A 1 107 ? 10.478 15.095 2.454 1.00 54.84 107 SER A C 1
ATOM 790 O O . SER A 1 107 ? 10.396 14.865 1.249 1.00 54.84 107 SER A O 1
ATOM 792 N N . ASN A 1 108 ? 9.860 14.333 3.363 1.00 56.78 108 ASN A N 1
ATOM 793 C CA . ASN A 1 108 ? 9.122 13.119 3.008 1.00 56.78 108 ASN A CA 1
ATOM 794 C C . ASN A 1 108 ? 7.609 13.383 3.021 1.00 56.78 108 ASN A C 1
ATOM 796 O O . ASN A 1 108 ? 7.113 13.951 3.997 1.00 56.78 108 ASN A O 1
ATOM 800 N N . PRO A 1 109 ? 6.843 12.943 2.004 1.00 59.75 109 PRO A N 1
ATOM 801 C CA . PRO A 1 109 ? 5.387 12.957 2.080 1.00 59.75 109 PRO A CA 1
ATOM 802 C C . PRO A 1 109 ? 4.900 12.137 3.284 1.00 59.75 109 PRO A C 1
ATOM 804 O O . PRO A 1 109 ? 5.298 10.983 3.483 1.00 59.75 109 PRO A O 1
ATOM 807 N N . VAL A 1 110 ? 4.033 12.754 4.090 1.00 62.50 110 VAL A N 1
ATOM 808 C CA . VAL A 1 110 ? 3.436 12.148 5.286 1.00 62.50 110 VAL A CA 1
ATOM 809 C C . VAL A 1 110 ? 1.998 11.744 4.983 1.00 62.50 110 VAL A C 1
ATOM 811 O O . VAL A 1 110 ? 1.171 12.587 4.638 1.00 62.50 110 VAL A O 1
ATOM 814 N N . VAL A 1 111 ? 1.685 10.462 5.160 1.00 63.88 111 VAL A N 1
ATOM 815 C CA . VAL A 1 111 ? 0.318 9.940 5.084 1.00 63.88 111 VAL A CA 1
ATOM 816 C C . VAL A 1 111 ? -0.226 9.818 6.503 1.00 63.88 111 VAL A C 1
ATOM 818 O O . VAL A 1 111 ? 0.226 8.975 7.280 1.00 63.88 111 VAL A O 1
ATOM 821 N N . LYS A 1 112 ? -1.192 10.676 6.845 1.00 63.62 112 LYS A N 1
ATOM 822 C CA . LYS A 1 112 ? -1.943 10.557 8.098 1.00 63.62 112 LYS A CA 1
ATOM 823 C C . LYS A 1 112 ? -2.946 9.417 7.962 1.00 63.62 112 LYS A C 1
ATOM 825 O O . LYS A 1 112 ? -3.786 9.443 7.070 1.00 63.62 112 LYS A O 1
ATOM 830 N N . VAL A 1 113 ? -2.848 8.443 8.853 1.00 60.72 113 VAL A N 1
ATOM 831 C CA . VAL A 1 113 ? -3.800 7.346 9.007 1.00 60.72 113 VAL A CA 1
ATOM 832 C C . VAL A 1 113 ? -4.680 7.705 10.200 1.00 60.72 113 VAL A C 1
ATOM 834 O O . VAL A 1 113 ? -4.243 7.618 11.347 1.00 60.72 113 VAL A O 1
ATOM 837 N N . ALA A 1 114 ? -5.892 8.179 9.931 1.00 62.84 114 ALA A N 1
ATOM 838 C CA . ALA A 1 114 ? -6.881 8.485 10.958 1.00 62.84 114 ALA A CA 1
ATOM 839 C C . ALA A 1 114 ? -8.268 8.090 10.447 1.00 62.84 114 ALA A C 1
ATOM 841 O O . ALA A 1 114 ? -8.679 8.526 9.376 1.00 62.84 114 ALA A O 1
ATOM 842 N N . GLY A 1 115 ? -8.977 7.249 11.189 1.00 58.12 115 GLY A N 1
ATOM 843 C CA . GLY A 1 115 ? -10.377 6.948 10.934 1.00 58.12 115 GLY A CA 1
ATOM 844 C C . GLY A 1 115 ? -11.273 8.139 11.243 1.00 58.12 115 GLY A C 1
ATOM 845 O O . GLY A 1 115 ? -10.950 8.993 12.069 1.00 58.12 115 GLY A O 1
ATOM 846 N N . LEU A 1 116 ? -12.429 8.188 10.584 1.00 73.62 116 LEU A N 1
ATOM 847 C CA . LEU A 1 116 ? -13.507 9.086 10.985 1.00 73.62 116 LEU A CA 1
ATOM 848 C C . LEU A 1 116 ? -14.163 8.560 12.273 1.00 73.62 116 LEU A C 1
ATOM 850 O O . LEU A 1 116 ? -14.018 7.387 12.611 1.00 73.62 116 LEU A O 1
ATOM 854 N N . ASP A 1 117 ? -14.962 9.382 12.959 1.00 67.62 117 ASP A N 1
ATOM 855 C CA . ASP A 1 117 ? -15.662 8.986 14.198 1.00 67.62 117 ASP A CA 1
ATOM 856 C C . ASP A 1 117 ? -16.422 7.652 14.073 1.00 67.62 117 ASP A C 1
ATOM 858 O O . ASP A 1 117 ? -16.484 6.861 15.016 1.00 67.62 117 ASP A O 1
ATOM 862 N N . MET A 1 118 ? -16.994 7.375 12.898 1.00 66.00 118 MET A N 1
ATOM 863 C CA . MET A 1 118 ? -17.669 6.106 12.603 1.00 66.00 118 MET A CA 1
ATOM 864 C C . MET A 1 118 ? -16.710 4.905 12.552 1.00 66.00 118 MET A C 1
ATOM 866 O O . MET A 1 118 ? -17.054 3.819 13.024 1.00 66.00 118 MET A O 1
ATOM 870 N N . ASP A 1 119 ? -15.502 5.101 12.029 1.00 58.75 119 ASP A N 1
ATOM 871 C CA . ASP A 1 119 ? -14.465 4.074 11.939 1.00 58.75 119 ASP A CA 1
ATOM 872 C C . ASP A 1 119 ? -13.900 3.774 13.334 1.00 58.75 119 ASP A C 1
ATOM 874 O O . ASP A 1 119 ? -13.732 2.610 13.695 1.00 58.75 119 ASP A O 1
ATOM 878 N N . VAL A 1 120 ? -13.704 4.811 14.156 1.00 63.75 120 VAL A N 1
ATOM 879 C CA . VAL A 1 120 ? -13.240 4.677 15.547 1.00 63.75 120 VAL A CA 1
ATOM 880 C C . VAL A 1 120 ? -14.260 3.912 16.395 1.00 63.75 120 VAL A C 1
ATOM 882 O O . VAL A 1 120 ? -13.889 2.984 17.112 1.00 63.75 120 VAL A O 1
ATOM 885 N N . ARG A 1 121 ? -15.559 4.225 16.265 1.00 65.00 121 ARG A N 1
ATOM 886 C CA . ARG A 1 121 ? -16.636 3.479 16.949 1.00 65.00 121 ARG A CA 1
ATOM 887 C C . ARG A 1 121 ? -16.690 2.015 16.519 1.00 65.00 121 ARG A C 1
ATOM 889 O O . ARG A 1 121 ? -16.955 1.144 17.344 1.00 65.00 121 ARG A O 1
ATOM 896 N N . THR A 1 122 ? -16.417 1.741 15.244 1.00 58.34 122 THR A N 1
ATOM 897 C CA . THR A 1 122 ? -16.303 0.371 14.729 1.00 58.34 122 THR A CA 1
ATOM 898 C C . THR A 1 122 ? -15.093 -0.339 15.343 1.00 58.34 122 THR A C 1
ATOM 900 O O . THR A 1 122 ? -15.216 -1.487 15.758 1.00 58.34 122 THR A O 1
ATOM 903 N N . GLY A 1 123 ? -13.968 0.367 15.507 1.00 56.06 123 GLY A N 1
ATOM 904 C CA . GLY A 1 123 ? -12.796 -0.085 16.267 1.00 56.06 123 GLY A CA 1
ATOM 905 C C . GLY A 1 123 ? -13.138 -0.530 17.690 1.00 56.06 123 GLY A C 1
ATOM 906 O O . GLY A 1 123 ? -12.765 -1.622 18.108 1.00 56.06 123 GLY A O 1
ATOM 907 N N . THR A 1 124 ? -13.942 0.252 18.412 1.00 58.19 124 THR A N 1
ATOM 908 C CA . THR A 1 124 ? -14.364 -0.098 19.780 1.00 58.19 124 THR A CA 1
ATOM 909 C C . THR A 1 124 ? -15.204 -1.382 19.832 1.00 58.19 124 THR A C 1
ATOM 911 O O . THR A 1 124 ? -15.118 -2.137 20.796 1.00 58.19 124 THR A O 1
ATOM 914 N N . LEU A 1 125 ? -16.002 -1.666 18.796 1.00 58.03 125 LEU A N 1
ATOM 915 C CA . LEU A 1 125 ? -16.758 -2.923 18.686 1.00 58.03 125 LEU A CA 1
ATOM 916 C C . LEU A 1 125 ? -15.849 -4.132 18.409 1.00 58.03 125 LEU A C 1
ATOM 918 O O . LEU A 1 125 ? -16.197 -5.255 18.776 1.00 58.03 125 LEU A O 1
ATOM 922 N N . ILE A 1 126 ? -14.693 -3.906 17.782 1.00 58.56 126 ILE A N 1
ATOM 923 C CA 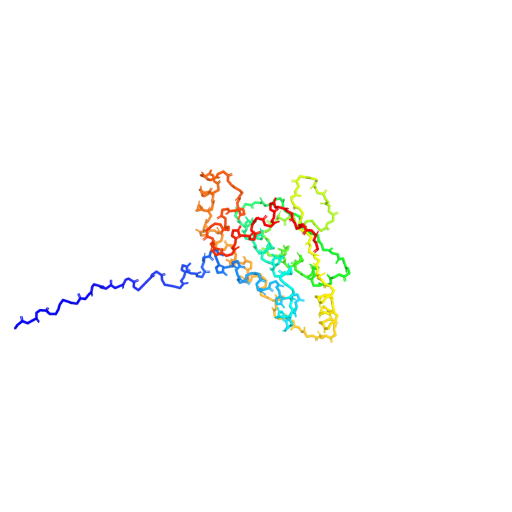. ILE A 1 126 ? -13.685 -4.933 17.490 1.00 58.56 126 ILE A CA 1
ATOM 924 C C . ILE A 1 126 ? -12.887 -5.285 18.746 1.00 58.56 126 ILE A C 1
ATOM 926 O O . ILE A 1 126 ? -12.678 -6.468 18.996 1.00 58.56 126 ILE A O 1
ATOM 930 N N . ASP A 1 127 ? -12.529 -4.302 19.579 1.00 54.59 127 ASP A N 1
ATOM 931 C CA . ASP A 1 127 ? -11.843 -4.546 20.861 1.00 54.59 127 ASP A CA 1
ATOM 932 C C . ASP A 1 127 ? -12.671 -5.426 21.818 1.00 54.59 127 ASP A C 1
ATOM 934 O O . ASP A 1 127 ? -12.121 -6.122 22.673 1.00 54.59 127 ASP A O 1
ATOM 938 N N . MET A 1 128 ? -13.998 -5.456 21.651 1.00 51.44 128 MET A N 1
ATOM 939 C CA . MET A 1 128 ? -14.890 -6.345 22.406 1.00 51.44 128 MET A CA 1
ATOM 940 C C . MET A 1 128 ? -14.925 -7.788 21.871 1.00 51.44 128 MET A C 1
ATOM 942 O O . MET A 1 128 ? -15.420 -8.682 22.560 1.00 51.44 128 MET A O 1
ATOM 946 N N . GLN A 1 129 ? -14.407 -8.051 20.666 1.00 48.09 129 GLN A N 1
ATOM 947 C CA . GLN A 1 129 ? -14.345 -9.390 20.076 1.00 48.09 129 GLN A CA 1
ATOM 948 C C . GLN A 1 129 ? -12.947 -10.001 20.253 1.00 48.09 129 GLN A C 1
ATOM 950 O O . GLN A 1 129 ? -12.041 -9.814 19.446 1.00 48.09 129 GLN A O 1
ATOM 955 N N . LEU A 1 130 ? -12.796 -10.804 21.311 1.00 47.00 130 LEU A N 1
ATOM 956 C CA . LEU A 1 130 ? -11.613 -11.617 21.635 1.00 47.00 130 LEU A CA 1
ATOM 957 C C . LEU A 1 130 ? -11.433 -12.819 20.682 1.00 47.00 130 LEU A C 1
ATOM 959 O O . LEU A 1 130 ? -11.357 -13.961 21.137 1.00 47.00 130 LEU A O 1
ATOM 963 N N . LEU A 1 131 ? -11.399 -12.611 19.364 1.00 44.53 131 LEU A N 1
ATOM 964 C CA . LEU A 1 131 ? -11.191 -13.710 18.415 1.00 44.53 131 LEU A CA 1
ATOM 965 C C . LEU A 1 131 ? -9.814 -13.638 17.739 1.00 44.53 131 LEU A C 1
ATOM 967 O O . LEU A 1 131 ? -9.399 -12.569 17.287 1.00 44.53 131 LEU A O 1
ATOM 971 N N . PRO A 1 132 ? -9.092 -14.771 17.628 1.00 46.62 132 PRO A N 1
ATOM 972 C CA . PRO A 1 132 ? -7.879 -14.842 16.824 1.00 46.62 132 PRO A CA 1
ATOM 973 C C . PRO A 1 132 ? -8.225 -14.546 15.359 1.00 46.62 1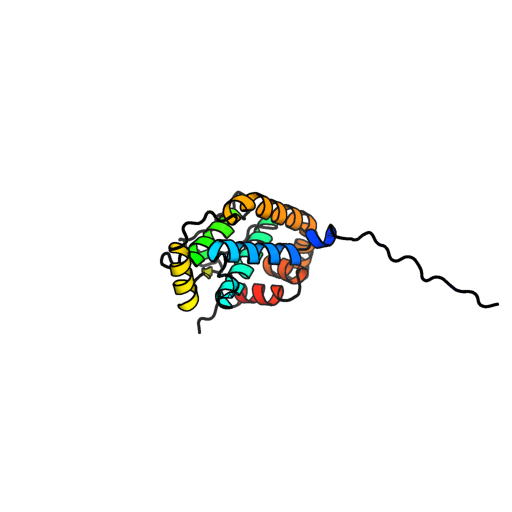32 PRO A C 1
ATOM 975 O O . PRO A 1 132 ? -9.059 -15.234 14.772 1.00 46.62 132 PRO A O 1
ATOM 978 N N . SER A 1 133 ? -7.589 -13.542 14.747 1.00 53.94 133 SER A N 1
ATOM 979 C CA . SER A 1 133 ? -7.755 -13.281 13.314 1.00 53.94 133 SER A CA 1
ATOM 980 C C . SER A 1 133 ? -6.662 -13.988 12.508 1.00 53.94 133 SER A C 1
ATOM 982 O O . SER A 1 133 ? -5.469 -13.892 12.814 1.00 53.94 133 SER A O 1
ATOM 984 N N . HIS A 1 134 ? -7.065 -14.690 11.444 1.00 52.34 134 HIS A N 1
ATOM 985 C CA . HIS A 1 134 ? -6.152 -15.331 10.485 1.00 52.34 134 HIS A CA 1
ATOM 986 C C . HIS A 1 134 ? -5.167 -14.338 9.846 1.00 52.34 134 HIS A C 1
ATOM 988 O O . HIS A 1 134 ? -4.065 -14.717 9.452 1.00 52.34 134 HIS A O 1
ATOM 994 N N . ALA A 1 135 ? -5.515 -13.048 9.832 1.00 53.84 135 ALA A N 1
ATOM 995 C CA . ALA A 1 135 ? -4.720 -12.002 9.212 1.00 53.84 135 ALA A CA 1
ATOM 996 C C . ALA A 1 135 ? -3.279 -11.929 9.746 1.00 53.84 135 ALA A C 1
ATOM 998 O O . ALA A 1 135 ? -2.368 -11.621 8.985 1.00 53.84 135 ALA A O 1
ATOM 999 N N . ARG A 1 136 ? -3.013 -12.259 11.018 1.00 51.91 136 ARG A N 1
ATOM 1000 C CA . ARG A 1 136 ? -1.633 -12.236 11.546 1.00 51.91 136 ARG A CA 1
ATOM 1001 C C . ARG A 1 136 ? -0.755 -13.377 11.019 1.00 51.91 136 ARG A C 1
ATOM 1003 O O . ARG A 1 136 ? 0.454 -13.190 10.915 1.00 51.91 136 ARG A O 1
ATOM 1010 N N . MET A 1 137 ? -1.330 -14.530 10.669 1.00 56.72 137 MET A N 1
ATOM 1011 C CA . MET A 1 137 ? -0.562 -15.689 10.191 1.00 56.72 137 MET A CA 1
ATOM 1012 C C . MET A 1 137 ? -0.190 -15.577 8.706 1.00 56.72 137 MET A C 1
ATOM 1014 O O . MET A 1 137 ? 0.840 -16.102 8.285 1.00 56.72 137 MET A O 1
ATOM 1018 N N . ASP A 1 138 ? -0.967 -14.819 7.930 1.00 75.50 138 ASP A N 1
ATOM 1019 C CA . ASP A 1 138 ? -0.807 -14.738 6.474 1.00 75.50 138 ASP A CA 1
ATOM 1020 C C . ASP A 1 138 ? 0.194 -13.663 6.012 1.00 75.50 138 ASP A C 1
ATOM 1022 O O . ASP A 1 138 ? 0.527 -13.593 4.828 1.00 75.50 138 ASP A O 1
ATOM 1026 N N . ALA A 1 139 ? 0.734 -12.845 6.925 1.00 80.56 139 ALA A N 1
ATOM 1027 C CA . ALA A 1 139 ? 1.635 -11.736 6.588 1.00 80.56 139 ALA A CA 1
ATOM 1028 C C . ALA A 1 139 ? 2.862 -12.189 5.776 1.00 80.56 139 ALA A C 1
ATOM 1030 O O . ALA A 1 139 ? 3.272 -11.516 4.830 1.00 80.56 139 ALA A O 1
ATOM 1031 N N . GLY A 1 140 ? 3.429 -13.356 6.106 1.00 81.75 140 GLY A N 1
ATOM 1032 C CA . GLY A 1 140 ? 4.553 -13.935 5.365 1.00 81.75 140 GLY A CA 1
ATOM 1033 C C . GLY A 1 140 ? 4.182 -14.308 3.929 1.00 81.75 140 GLY A C 1
ATOM 1034 O O . GLY A 1 140 ? 4.939 -14.019 3.002 1.00 81.75 140 GLY A O 1
ATOM 1035 N N . HIS A 1 141 ? 2.993 -14.886 3.732 1.00 86.19 141 HIS A N 1
ATOM 1036 C CA . HIS A 1 141 ? 2.470 -15.210 2.407 1.00 86.19 141 HIS A CA 1
ATOM 1037 C C . HIS A 1 141 ? 2.225 -13.940 1.582 1.00 86.19 141 HIS A C 1
ATOM 1039 O O . HIS A 1 141 ? 2.715 -13.836 0.457 1.00 86.19 141 HIS A O 1
ATOM 1045 N N . VAL A 1 142 ? 1.539 -12.946 2.159 1.00 89.81 142 VAL A N 1
ATOM 1046 C CA . VAL A 1 142 ? 1.255 -11.660 1.503 1.00 89.81 142 VAL A CA 1
ATOM 1047 C C . VAL A 1 142 ? 2.553 -10.950 1.121 1.00 89.81 142 VAL A C 1
ATOM 1049 O O . VAL A 1 142 ? 2.707 -10.533 -0.026 1.00 89.81 142 VAL A O 1
ATOM 1052 N N . ARG A 1 143 ? 3.528 -10.870 2.036 1.00 90.00 143 ARG A N 1
ATOM 1053 C CA . ARG A 1 143 ? 4.833 -10.249 1.774 1.00 90.00 143 ARG A CA 1
ATOM 1054 C C . ARG A 1 143 ? 5.581 -10.939 0.637 1.00 90.00 143 ARG A C 1
ATOM 1056 O O . ARG A 1 143 ? 6.080 -10.257 -0.254 1.00 90.00 143 ARG A O 1
ATOM 1063 N N . ASN A 1 144 ? 5.650 -12.271 0.651 1.00 89.62 144 ASN A N 1
ATOM 1064 C CA . ASN A 1 144 ? 6.313 -13.027 -0.414 1.00 89.62 144 ASN A CA 1
ATOM 1065 C C . ASN A 1 144 ? 5.617 -12.794 -1.757 1.00 89.62 144 ASN A C 1
ATOM 1067 O O . ASN A 1 144 ? 6.285 -12.576 -2.764 1.00 89.62 144 ASN A O 1
ATOM 1071 N N . ARG A 1 145 ? 4.281 -12.723 -1.762 1.00 91.81 145 ARG A N 1
ATOM 1072 C CA . ARG A 1 145 ? 3.523 -12.451 -2.983 1.00 91.81 145 ARG A CA 1
ATOM 1073 C C . ARG A 1 145 ? 3.804 -11.067 -3.562 1.00 91.81 145 ARG A C 1
ATOM 1075 O O . ARG A 1 145 ? 3.946 -10.932 -4.778 1.00 91.81 145 ARG A O 1
ATOM 1082 N N . ILE A 1 146 ? 3.908 -10.055 -2.702 1.00 93.88 146 ILE A N 1
ATOM 1083 C CA . ILE A 1 146 ? 4.308 -8.702 -3.103 1.00 93.88 146 ILE A CA 1
ATOM 1084 C C . ILE A 1 146 ? 5.717 -8.728 -3.695 1.00 93.88 146 ILE A C 1
ATOM 1086 O O . ILE A 1 146 ? 5.922 -8.196 -4.783 1.00 93.88 146 ILE A O 1
ATOM 1090 N N . ALA A 1 147 ? 6.666 -9.381 -3.021 1.00 92.06 147 ALA A N 1
ATOM 1091 C CA . ALA A 1 147 ? 8.050 -9.466 -3.474 1.00 92.06 147 ALA A CA 1
ATOM 1092 C C . ALA A 1 147 ? 8.180 -10.166 -4.839 1.00 92.06 147 ALA A C 1
ATOM 1094 O O . ALA A 1 147 ? 8.888 -9.668 -5.715 1.00 92.06 147 ALA A O 1
ATOM 1095 N N . ASP A 1 148 ? 7.471 -11.278 -5.048 1.00 93.00 148 ASP A N 1
ATOM 1096 C CA . ASP A 1 148 ? 7.484 -12.025 -6.310 1.00 93.00 148 ASP A CA 1
ATOM 1097 C C . ASP A 1 148 ? 6.919 -11.188 -7.466 1.00 93.00 148 ASP A C 1
ATOM 1099 O O . ASP A 1 148 ? 7.544 -11.071 -8.524 1.00 93.00 148 ASP A O 1
ATOM 1103 N N . SER A 1 149 ? 5.778 -10.528 -7.244 1.00 94.56 149 SER A N 1
ATOM 1104 C CA . SER A 1 149 ? 5.171 -9.617 -8.220 1.00 94.56 149 SER A CA 1
ATOM 1105 C C . SER A 1 149 ? 6.065 -8.411 -8.515 1.00 94.56 149 SER A C 1
ATOM 1107 O O . SER A 1 149 ? 6.274 -8.055 -9.677 1.00 94.56 149 SER A O 1
ATOM 1109 N N . ALA A 1 150 ? 6.634 -7.784 -7.483 1.00 92.62 150 ALA A N 1
ATOM 1110 C CA . ALA A 1 150 ? 7.534 -6.647 -7.632 1.00 92.62 150 ALA A CA 1
ATOM 1111 C C . ALA A 1 150 ? 8.800 -7.034 -8.406 1.00 92.62 150 ALA A C 1
ATOM 1113 O O . ALA A 1 150 ? 9.246 -6.272 -9.262 1.00 92.62 150 ALA A O 1
ATOM 1114 N N . ARG A 1 151 ? 9.345 -8.234 -8.168 1.00 92.88 151 ARG A N 1
ATOM 1115 C CA . ARG A 1 151 ? 10.489 -8.774 -8.914 1.00 92.88 151 ARG A CA 1
ATOM 1116 C C . ARG A 1 151 ? 10.144 -8.993 -10.384 1.00 92.88 151 ARG A C 1
ATOM 1118 O O . ARG A 1 151 ? 10.902 -8.543 -11.239 1.00 92.88 151 ARG A O 1
ATOM 1125 N N . ALA A 1 152 ? 9.005 -9.622 -10.673 1.00 92.56 152 ALA A N 1
ATOM 1126 C CA . ALA A 1 152 ? 8.558 -9.886 -12.041 1.00 92.56 152 ALA A CA 1
ATOM 1127 C C . ALA A 1 152 ? 8.336 -8.595 -12.850 1.00 92.56 152 ALA A C 1
ATOM 1129 O O . ALA A 1 152 ? 8.659 -8.538 -14.032 1.00 92.56 152 ALA A O 1
ATOM 1130 N N . ASN A 1 153 ? 7.841 -7.535 -12.205 1.00 92.69 153 ASN A N 1
ATOM 1131 C CA . ASN A 1 153 ? 7.501 -6.270 -12.864 1.00 92.69 153 ASN A CA 1
ATOM 1132 C C . ASN A 1 153 ? 8.584 -5.183 -12.728 1.00 92.69 153 ASN A C 1
ATOM 1134 O O . ASN A 1 153 ? 8.395 -4.068 -13.215 1.00 92.69 153 ASN A O 1
ATOM 1138 N N . ARG A 1 154 ? 9.720 -5.472 -12.074 1.00 91.62 154 ARG A N 1
ATOM 1139 C CA . ARG A 1 154 ? 10.734 -4.471 -11.699 1.00 91.62 154 ARG A CA 1
ATOM 1140 C C . ARG A 1 154 ? 11.213 -3.636 -12.885 1.00 91.62 154 ARG A C 1
ATOM 1142 O O . ARG A 1 154 ? 11.245 -2.414 -12.794 1.00 91.62 154 ARG A O 1
ATOM 1149 N N . LEU A 1 155 ? 11.576 -4.296 -13.986 1.00 92.06 155 LEU A N 1
ATOM 1150 C CA . LEU A 1 155 ? 12.107 -3.625 -15.176 1.00 92.06 155 LEU A CA 1
ATOM 1151 C C . LEU A 1 155 ? 11.062 -2.712 -15.819 1.00 92.06 155 LEU A C 1
ATOM 1153 O O . LEU A 1 155 ? 11.373 -1.570 -16.136 1.00 92.06 155 LEU A O 1
ATOM 1157 N N . ALA A 1 156 ? 9.817 -3.182 -15.933 1.00 91.00 156 ALA A N 1
ATOM 1158 C CA . ALA A 1 156 ? 8.719 -2.387 -16.476 1.00 91.00 156 ALA A CA 1
ATOM 1159 C C . ALA A 1 156 ? 8.426 -1.148 -15.614 1.00 91.00 156 ALA A C 1
ATOM 1161 O O . ALA A 1 156 ? 8.147 -0.078 -16.148 1.00 91.00 156 ALA A O 1
ATOM 1162 N N . VAL A 1 157 ? 8.512 -1.273 -14.284 1.00 90.75 157 VAL A N 1
ATOM 1163 C CA . VAL A 1 157 ? 8.319 -0.147 -13.359 1.00 90.75 157 VAL A CA 1
ATOM 1164 C C . VAL A 1 157 ? 9.440 0.886 -13.500 1.00 90.75 157 VAL A C 1
ATOM 1166 O O . VAL A 1 157 ? 9.142 2.074 -13.604 1.00 90.75 157 VAL A O 1
ATOM 1169 N N . ILE A 1 158 ? 10.706 0.454 -13.513 1.00 90.44 158 ILE A N 1
ATOM 1170 C CA . ILE A 1 158 ? 11.862 1.361 -13.622 1.00 90.44 158 ILE A CA 1
ATOM 1171 C C . ILE A 1 158 ? 11.828 2.097 -14.965 1.00 90.44 158 ILE A C 1
ATOM 1173 O O . ILE A 1 158 ? 11.831 3.326 -14.984 1.00 90.44 158 ILE A O 1
ATOM 1177 N N . ASP A 1 159 ? 11.671 1.366 -16.068 1.00 89.88 159 ASP A N 1
ATOM 1178 C CA . ASP A 1 159 ? 11.594 1.938 -17.416 1.00 89.88 159 ASP A CA 1
ATOM 1179 C C . ASP A 1 159 ? 10.430 2.938 -17.549 1.00 89.88 159 ASP A C 1
ATOM 1181 O O . ASP A 1 159 ? 10.599 4.045 -18.064 1.00 89.88 159 ASP A O 1
ATOM 1185 N N . ALA A 1 160 ? 9.252 2.609 -17.006 1.00 86.81 160 ALA A N 1
ATOM 1186 C CA . ALA A 1 160 ? 8.119 3.530 -16.993 1.00 86.81 160 ALA A CA 1
ATOM 1187 C C . ALA A 1 160 ? 8.375 4.780 -16.133 1.00 86.81 160 ALA A C 1
ATOM 1189 O O . ALA A 1 160 ? 7.928 5.866 -16.511 1.00 86.81 160 ALA A O 1
ATOM 1190 N N . SER A 1 161 ? 9.071 4.638 -14.999 1.00 85.38 161 SER A N 1
ATOM 1191 C CA . SER A 1 161 ? 9.405 5.758 -14.109 1.00 85.38 161 SER A CA 1
ATOM 1192 C C . SER A 1 161 ? 10.382 6.739 -14.758 1.00 85.38 161 SER A C 1
ATOM 1194 O O . SER A 1 161 ? 10.169 7.950 -14.699 1.00 85.38 161 SER A O 1
ATOM 1196 N N . GLU A 1 162 ? 11.386 6.228 -15.471 1.00 85.12 162 GLU A N 1
ATOM 1197 C CA . GLU A 1 162 ? 12.397 7.035 -16.154 1.00 85.12 162 GLU A CA 1
ATOM 1198 C C . GLU A 1 162 ? 11.816 7.737 -17.384 1.00 85.12 162 GLU A C 1
ATOM 1200 O O . GLU A 1 162 ? 11.902 8.959 -17.498 1.00 85.12 162 GLU A O 1
ATOM 1205 N N . ARG A 1 163 ? 11.133 6.997 -18.273 1.00 81.88 163 ARG A N 1
ATOM 1206 C CA . ARG A 1 163 ? 10.553 7.562 -19.509 1.00 81.88 163 ARG A CA 1
ATOM 1207 C C . ARG A 1 163 ? 9.545 8.673 -19.250 1.00 81.88 163 ARG A C 1
ATOM 1209 O O . ARG A 1 163 ? 9.410 9.583 -20.062 1.00 81.88 163 ARG A O 1
ATOM 1216 N N . ARG A 1 164 ? 8.785 8.566 -18.158 1.00 76.06 164 ARG A N 1
ATOM 1217 C CA . ARG A 1 164 ? 7.741 9.535 -17.792 1.00 76.06 164 ARG A CA 1
ATOM 1218 C C . ARG A 1 164 ? 8.218 10.570 -16.778 1.00 76.06 164 ARG A C 1
ATOM 1220 O O . ARG A 1 164 ? 7.398 11.384 -16.362 1.00 76.06 164 ARG A O 1
ATOM 1227 N N . ALA A 1 165 ? 9.489 10.516 -16.366 1.00 77.38 165 ALA A N 1
ATOM 1228 C CA . ALA A 1 165 ? 10.041 11.323 -15.281 1.00 77.38 165 ALA A CA 1
ATOM 1229 C C . ALA A 1 165 ? 9.110 11.361 -14.048 1.00 77.38 165 ALA A C 1
ATOM 1231 O O . ALA A 1 165 ? 8.803 12.426 -13.512 1.00 77.38 165 ALA A O 1
ATOM 1232 N N . CYS A 1 166 ? 8.599 10.197 -13.628 1.00 78.88 166 CYS A N 1
ATOM 1233 C CA . CYS A 1 166 ? 7.644 10.077 -12.527 1.00 78.88 166 CYS A CA 1
ATOM 1234 C C . CYS A 1 166 ? 8.181 9.191 -11.398 1.00 78.88 166 CYS A C 1
ATOM 1236 O O . CYS A 1 166 ? 9.093 8.390 -11.587 1.00 78.88 166 CYS A O 1
ATOM 1238 N N . SER A 1 167 ? 7.617 9.330 -10.196 1.00 85.38 167 SER A N 1
ATOM 1239 C CA . SER A 1 167 ? 8.015 8.490 -9.063 1.00 85.38 167 SER A CA 1
ATOM 1240 C C . SER A 1 167 ? 7.675 7.014 -9.309 1.00 85.38 167 SER A C 1
ATOM 1242 O O . SER A 1 167 ? 6.731 6.683 -10.031 1.00 85.38 167 SER A O 1
ATOM 1244 N N . VAL A 1 168 ? 8.400 6.111 -8.641 1.00 87.69 168 VAL A N 1
ATOM 1245 C CA . VAL A 1 168 ? 8.137 4.660 -8.684 1.00 87.69 168 VAL A CA 1
ATOM 1246 C C . VAL A 1 168 ? 6.687 4.346 -8.296 1.00 87.69 168 VAL A C 1
ATOM 1248 O O . VAL A 1 168 ? 6.051 3.513 -8.935 1.00 87.69 168 VAL A O 1
ATOM 1251 N N . LEU A 1 169 ? 6.126 5.067 -7.319 1.00 88.38 169 LEU A N 1
ATOM 1252 C CA . LEU A 1 169 ? 4.709 4.986 -6.944 1.00 88.38 169 LEU A CA 1
ATOM 1253 C C . LEU A 1 169 ? 3.776 5.255 -8.134 1.00 88.38 169 LEU A C 1
ATOM 1255 O O . LEU A 1 169 ? 2.867 4.469 -8.397 1.00 88.38 169 LEU A O 1
ATOM 1259 N N . CYS A 1 170 ? 4.013 6.341 -8.877 1.00 89.69 170 CYS A N 1
ATOM 1260 C CA . CYS A 1 170 ? 3.227 6.692 -10.059 1.00 89.69 170 CYS A CA 1
ATOM 1261 C C . CYS A 1 170 ? 3.393 5.667 -11.190 1.00 89.69 170 CYS A C 1
ATOM 1263 O O . CYS A 1 170 ? 2.421 5.361 -11.880 1.00 89.69 170 CYS A O 1
ATOM 1265 N N . ALA A 1 171 ? 4.594 5.113 -11.371 1.00 91.00 171 ALA A N 1
ATOM 1266 C CA . ALA A 1 171 ? 4.855 4.073 -12.362 1.00 91.00 171 ALA A CA 1
ATOM 1267 C C . ALA A 1 171 ? 4.118 2.763 -12.030 1.00 91.00 171 ALA A C 1
ATOM 1269 O O . ALA A 1 171 ? 3.405 2.230 -12.881 1.00 91.00 171 ALA A O 1
ATOM 1270 N N . VAL A 1 172 ? 4.205 2.292 -10.779 1.00 93.06 172 VAL A N 1
ATOM 1271 C CA . VAL A 1 172 ? 3.450 1.125 -10.283 1.00 93.06 172 VAL A CA 1
ATOM 1272 C C . VAL A 1 172 ? 1.947 1.346 -10.455 1.00 93.06 172 VAL A C 1
ATOM 1274 O O . VAL A 1 172 ? 1.258 0.488 -11.004 1.00 93.06 172 VAL A O 1
ATOM 1277 N N . ALA A 1 173 ? 1.440 2.509 -10.043 1.00 92.69 173 ALA A N 1
ATOM 1278 C CA . ALA A 1 173 ? 0.029 2.852 -10.174 1.00 92.69 173 ALA A CA 1
ATOM 1279 C C . ALA A 1 173 ? -0.433 2.888 -11.639 1.00 92.69 173 ALA A C 1
ATOM 1281 O O . ALA A 1 173 ? -1.524 2.421 -11.960 1.00 92.69 173 ALA A O 1
ATOM 1282 N N . GLY A 1 174 ? 0.406 3.408 -12.537 1.00 92.25 174 GLY A N 1
ATOM 1283 C CA . GLY A 1 174 ? 0.144 3.425 -13.973 1.00 92.25 174 GLY A CA 1
ATOM 1284 C C . GLY A 1 174 ? 0.082 2.027 -14.589 1.00 92.25 174 GLY A C 1
ATOM 1285 O O . GLY A 1 174 ? -0.784 1.783 -15.422 1.00 92.25 174 GLY A O 1
ATOM 1286 N N . LEU A 1 175 ? 0.959 1.112 -14.164 1.00 91.38 175 LEU A N 1
ATOM 1287 C CA . LEU A 1 175 ? 0.945 -0.288 -14.605 1.00 91.38 175 LEU A CA 1
ATOM 1288 C C . LEU A 1 175 ? -0.244 -1.070 -14.036 1.00 91.38 175 LEU A C 1
ATOM 1290 O O . LEU A 1 175 ? -0.797 -1.927 -14.717 1.00 91.38 175 LEU A O 1
ATOM 1294 N N . ALA A 1 176 ? -0.651 -0.772 -12.802 1.00 92.25 176 ALA A N 1
ATOM 1295 C CA . ALA A 1 176 ? -1.826 -1.379 -12.187 1.00 92.25 176 ALA A CA 1
ATOM 1296 C C . ALA A 1 176 ? -3.144 -0.903 -12.831 1.00 92.25 176 ALA A C 1
ATOM 1298 O O . ALA A 1 176 ? -4.109 -1.662 -12.895 1.00 92.25 176 ALA A O 1
ATOM 1299 N N . GLY A 1 177 ? -3.192 0.341 -13.319 1.00 91.44 177 GLY A N 1
ATOM 1300 C CA . GLY A 1 177 ? -4.376 0.917 -13.957 1.00 91.44 177 GLY A CA 1
ATOM 1301 C C . GLY A 1 177 ? -5.567 1.088 -13.005 1.00 91.44 177 GLY A C 1
ATOM 1302 O O . GLY A 1 177 ? -5.413 1.140 -11.784 1.00 91.44 177 GLY A O 1
ATOM 1303 N N . GLY A 1 178 ? -6.775 1.220 -13.564 1.00 89.44 178 GLY A N 1
ATOM 1304 C CA . GLY A 1 178 ? -8.003 1.412 -12.784 1.00 89.44 178 GLY A CA 1
ATOM 1305 C C . GLY A 1 178 ? -7.942 2.646 -11.873 1.00 89.44 178 GLY A C 1
ATOM 1306 O O . GLY A 1 178 ? -7.587 3.736 -12.318 1.00 89.44 178 GLY A O 1
ATOM 1307 N N . ASP A 1 179 ? -8.260 2.463 -10.590 1.00 89.50 179 ASP A N 1
ATOM 1308 C CA . ASP A 1 179 ? -8.247 3.531 -9.579 1.00 89.50 179 ASP A CA 1
ATOM 1309 C C . ASP A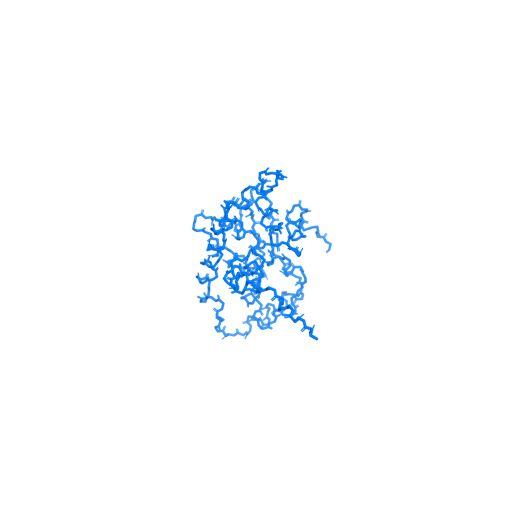 1 179 ? -6.844 3.882 -9.055 1.00 89.50 179 ASP A C 1
ATOM 1311 O O . ASP A 1 179 ? -6.667 4.926 -8.421 1.00 89.50 179 ASP A O 1
ATOM 1315 N N . TRP A 1 180 ? -5.829 3.045 -9.283 1.00 92.38 180 TRP A N 1
ATOM 1316 C CA . TRP A 1 180 ? -4.505 3.214 -8.674 1.00 92.38 180 TRP A CA 1
ATOM 1317 C C . TRP A 1 180 ? -3.819 4.545 -9.030 1.00 92.38 180 TRP A C 1
ATOM 1319 O O . TRP A 1 180 ? -3.252 5.169 -8.130 1.00 92.38 180 TRP A O 1
ATOM 1329 N N . PRO A 1 181 ? -3.921 5.077 -10.266 1.00 91.19 181 PRO A N 1
ATOM 1330 C CA . PRO A 1 181 ? -3.421 6.415 -10.583 1.00 91.19 181 PRO A CA 1
ATOM 1331 C C . PRO A 1 181 ? -4.120 7.551 -9.821 1.00 91.19 181 PRO A C 1
ATOM 1333 O O . PRO A 1 181 ? -3.536 8.622 -9.658 1.00 91.19 181 PRO A O 1
ATOM 1336 N N . ARG A 1 182 ? -5.374 7.376 -9.376 1.00 90.50 182 ARG A N 1
ATOM 1337 C CA . ARG A 1 182 ? -6.038 8.334 -8.469 1.00 90.50 182 ARG A CA 1
ATOM 1338 C C . ARG A 1 182 ? -5.427 8.234 -7.076 1.00 90.50 182 ARG A C 1
ATOM 1340 O O . ARG A 1 182 ? -5.080 9.258 -6.503 1.00 90.50 182 ARG A O 1
ATOM 1347 N N . VAL A 1 183 ? -5.247 7.013 -6.571 1.00 87.31 183 VAL A N 1
ATOM 1348 C CA . VAL A 1 183 ? -4.648 6.751 -5.253 1.00 87.31 183 VAL A CA 1
ATOM 1349 C C . VAL A 1 183 ? -3.241 7.349 -5.165 1.00 87.31 183 VAL A C 1
ATOM 1351 O O . VAL A 1 183 ? -2.958 8.090 -4.234 1.00 87.31 183 VAL A O 1
ATOM 1354 N N . ALA A 1 184 ? -2.385 7.143 -6.170 1.00 86.44 184 ALA A N 1
ATOM 1355 C CA . ALA A 1 184 ? -1.042 7.733 -6.200 1.00 86.44 184 ALA A CA 1
ATOM 1356 C C . ALA A 1 184 ? -1.051 9.273 -6.131 1.00 86.44 184 ALA A C 1
ATOM 1358 O O . ALA A 1 184 ? -0.168 9.876 -5.523 1.00 86.44 184 ALA A O 1
ATOM 1359 N N . ARG A 1 185 ? -2.072 9.920 -6.712 1.00 83.06 185 ARG A N 1
ATOM 1360 C CA . ARG A 1 185 ? -2.237 11.379 -6.655 1.00 83.06 185 ARG A CA 1
ATOM 1361 C C . ARG A 1 185 ? -2.631 11.885 -5.268 1.00 83.06 185 ARG A C 1
ATOM 1363 O O . ARG A 1 185 ? -2.246 12.999 -4.937 1.00 83.06 185 ARG A O 1
ATOM 1370 N N . LEU A 1 186 ? -3.307 11.082 -4.441 1.00 77.81 186 LEU A N 1
ATOM 1371 C CA . LEU A 1 186 ? -3.594 11.446 -3.043 1.00 77.81 186 LEU A CA 1
ATOM 1372 C C . LEU A 1 186 ? -2.301 11.630 -2.229 1.00 77.81 186 LEU A C 1
ATOM 1374 O O . LEU A 1 186 ? -2.233 12.486 -1.356 1.00 77.81 186 LEU A O 1
ATOM 1378 N N . LEU A 1 187 ? -1.255 10.868 -2.561 1.00 70.06 187 LEU A N 1
ATOM 1379 C CA . LEU A 1 187 ? 0.082 10.993 -1.969 1.00 70.06 187 LEU A CA 1
ATOM 1380 C C . LEU A 1 187 ? 0.808 12.273 -2.426 1.00 70.06 187 LEU A C 1
ATOM 1382 O O . LEU A 1 187 ? 1.571 12.850 -1.658 1.00 70.06 187 LEU A O 1
ATOM 1386 N N . ALA A 1 188 ? 0.563 12.718 -3.663 1.00 57.41 188 ALA A N 1
ATOM 1387 C CA . ALA A 1 188 ? 1.181 13.910 -4.252 1.00 57.41 188 ALA A CA 1
ATOM 1388 C C . ALA A 1 188 ? 0.453 15.226 -3.909 1.00 57.41 188 ALA A C 1
ATOM 1390 O O . ALA A 1 188 ? 1.063 16.288 -3.985 1.00 57.41 188 ALA A O 1
ATOM 1391 N N . GLY A 1 189 ? -0.837 15.163 -3.564 1.00 48.78 189 GLY A N 1
ATOM 1392 C CA . GLY A 1 189 ? -1.681 16.331 -3.286 1.00 48.78 189 GLY A CA 1
ATOM 1393 C C . GLY A 1 189 ? -1.936 16.619 -1.809 1.00 48.78 189 GLY A C 1
ATOM 1394 O O . GLY A 1 189 ? -2.560 17.626 -1.508 1.00 48.78 189 GLY A O 1
ATOM 1395 N N . GLY A 1 190 ? -1.469 15.764 -0.893 1.00 41.31 190 GLY A N 1
ATOM 1396 C CA . GLY A 1 190 ? -1.890 15.826 0.502 1.00 41.31 190 GLY A CA 1
ATOM 1397 C C . GLY A 1 190 ? -3.352 15.401 0.649 1.00 41.31 190 GLY A C 1
ATOM 1398 O O . GLY A 1 190 ? -4.212 15.666 -0.189 1.00 41.31 190 GLY A O 1
ATOM 1399 N N . ILE A 1 191 ? -3.651 14.695 1.731 1.00 43.69 191 ILE A N 1
ATOM 1400 C CA . ILE A 1 191 ? -5.032 14.527 2.168 1.00 43.69 191 ILE A CA 1
ATOM 1401 C C . ILE A 1 191 ? -5.458 15.911 2.663 1.00 43.69 191 ILE A C 1
ATOM 1403 O O . ILE A 1 191 ? -5.221 16.255 3.821 1.00 43.69 191 ILE A O 1
ATOM 1407 N N . ASP A 1 192 ? -6.003 16.729 1.764 1.00 32.34 192 ASP A N 1
ATOM 1408 C CA . ASP A 1 192 ? -6.684 17.960 2.133 1.00 32.34 192 ASP A CA 1
ATOM 1409 C C . ASP A 1 192 ? -7.845 17.573 3.044 1.00 32.34 192 ASP A C 1
ATOM 1411 O O . ASP A 1 192 ? -8.853 17.006 2.615 1.00 32.34 192 ASP A O 1
ATOM 1415 N N . GLY A 1 193 ? -7.651 17.839 4.334 1.00 33.50 193 GLY A N 1
ATOM 1416 C CA . GLY A 1 193 ? -8.699 17.771 5.329 1.00 33.50 193 GLY A CA 1
ATOM 1417 C C . GLY A 1 193 ? -9.818 18.723 4.931 1.00 33.50 193 GLY A C 1
ATOM 1418 O O . GLY A 1 193 ? -9.640 19.943 4.920 1.00 33.50 193 GLY A O 1
ATOM 1419 N N . ARG A 1 194 ? -10.969 18.145 4.615 1.00 31.17 194 ARG A N 1
ATOM 1420 C CA . ARG A 1 194 ? -12.269 18.768 4.818 1.00 31.17 194 ARG A CA 1
ATOM 1421 C C . ARG A 1 194 ? -13.097 17.847 5.686 1.00 31.17 194 ARG A C 1
ATOM 1423 O O . ARG A 1 194 ? -13.078 16.630 5.401 1.00 31.17 194 ARG A O 1
#

Sequence (194 aa):
MTNTTLPPNRPEGASTLDYANSPAYVLSMTGRYLLEAAYGPYRLAVSRHIEDTARLAALTVYAGHVAPQPVTFTAWTGDPAACTITALAALLLPTGVIMSASAFHPSNPVVKVAGLDMDVRTGTLIDMQLLPSHARMDAGHVRNRIADSARANRLAVIDASERRACSVLCAVAGLAGGDWPRVARLLAGGIDGR

pLDDT: mean 73.16, std 17.89, range [31.17, 94.94]